Protein AF-A0A1J5X6U8-F1 (afdb_monomer)

Secondary structure (DSSP, 8-state):
-HHHHTTB-SS-TT---SEEE-TT-EEE--TT-EE-TTEEEETTEEEESSSEEEEEETTEEEEEESS--B---TT-EEEEEEEEEETTEEEEE-SBSS-EEEEEEEEPPSS-S-PPPPHHHHHHHHHHS-TT-EEEEEEEEE-TTS-EEEEE-STT-EEE-SEEEEE--GGGBPP-S--EEEEETTEEEEE-TTSEEEEE--SS--HHHHHHHHHHHHHHHHHH-

Sequence (225 aa):
MDVLVKYFVRHKQGLAGTYSALPGDFLSDNPQTIQGHGTYRKNGAVYASLAGKVLQTNMVLQVVPYSQRYIPQIGDVVVGRVFEIQKKRWKIDLNSLHEAVLKLAAVDLPGSIQRKKLEADEIEMRRLISAGDVVIGEVQEKHGDGTCAIHTRNARYGRRGHGVLLKTSPDHIQIRSTHFIQIEPALEAVVGINGYIWVETGTDPTEEQFRVIAQIRRYIKELDA

Radius of gyration: 20.38 Å; Cα contacts (8 Å, |Δi|>4): 462; chains: 1; bounding box: 43×44×56 Å

Nearest PDB structures (foldseek):
  4ifd-assembly1_H  TM=8.772E-01  e=9.087E-23  Saccharomyces cerevisiae S288C
  5jea-assembly1_H  TM=8.579E-01  e=6.854E-23  Saccharomyces cerevisiae S288C
  5c0w-assembly1_H  TM=8.120E-01  e=2.118E-22  Saccharomyces cerevisiae S288C
  5k36-assembly1_H  TM=8.283E-01  e=8.767E-21  Saccharomyces cerevisiae S288C
  7ajt-assembly1_EI  TM=8.455E-01  e=4.254E-20  Saccharomyces cerevisiae S288C

Mean predicted aligned error: 7.87 Å

Structure (mmCIF, N/CA/C/O backbone):
data_AF-A0A1J5X6U8-F1
#
_entry.id   AF-A0A1J5X6U8-F1
#
loop_
_atom_site.group_PDB
_atom_site.id
_atom_site.type_symbol
_atom_site.label_atom_id
_atom_site.label_alt_id
_atom_site.label_comp_id
_atom_site.label_asym_id
_atom_site.label_entity_id
_atom_site.label_seq_id
_atom_site.pdbx_PDB_ins_code
_atom_site.Cartn_x
_atom_site.Cartn_y
_atom_site.Cartn_z
_atom_site.occupancy
_atom_site.B_iso_or_equiv
_atom_site.auth_seq_id
_atom_site.auth_comp_id
_atom_site.auth_asym_id
_atom_site.auth_atom_id
_atom_site.pdbx_PDB_model_num
ATOM 1 N N . MET A 1 1 ? -0.295 21.407 4.639 1.00 65.56 1 MET A N 1
ATOM 2 C CA . MET A 1 1 ? -0.175 20.928 3.234 1.00 65.56 1 MET A CA 1
ATOM 3 C C . MET A 1 1 ? 1.269 20.672 2.797 1.00 65.56 1 MET A C 1
ATOM 5 O O . MET A 1 1 ? 1.538 19.598 2.272 1.00 65.56 1 MET A O 1
ATOM 9 N N . ASP A 1 2 ? 2.210 21.586 3.046 1.00 70.62 2 ASP A N 1
ATOM 10 C CA . ASP A 1 2 ? 3.594 21.500 2.531 1.00 70.62 2 ASP A CA 1
ATOM 11 C C . ASP A 1 2 ? 4.364 20.232 2.920 1.00 70.62 2 ASP A C 1
ATOM 13 O O . ASP A 1 2 ? 5.197 19.746 2.158 1.00 70.62 2 ASP A O 1
ATOM 17 N N . VAL A 1 3 ? 4.085 19.667 4.098 1.00 76.38 3 VAL A N 1
ATOM 18 C CA . VAL A 1 3 ? 4.715 18.416 4.549 1.00 76.38 3 VAL A CA 1
ATOM 19 C C . VAL A 1 3 ? 4.251 17.229 3.707 1.00 76.38 3 VAL A C 1
ATOM 21 O O . VAL A 1 3 ? 5.078 16.417 3.308 1.00 76.38 3 VAL A O 1
ATOM 24 N N . LEU A 1 4 ? 2.956 17.156 3.392 1.00 77.44 4 LEU A N 1
ATOM 25 C CA . LEU A 1 4 ? 2.367 16.079 2.596 1.00 77.44 4 LEU A CA 1
ATOM 26 C C . LEU A 1 4 ? 2.854 16.139 1.140 1.00 77.44 4 LEU A C 1
ATOM 28 O O . LEU A 1 4 ? 3.199 15.113 0.565 1.00 77.44 4 LEU A O 1
ATOM 32 N N . VAL A 1 5 ? 2.953 17.339 0.559 1.00 79.31 5 VAL A N 1
ATOM 33 C CA . VAL A 1 5 ? 3.422 17.536 -0.826 1.00 79.31 5 VAL A CA 1
ATOM 34 C C . VAL A 1 5 ? 4.820 16.946 -1.049 1.00 79.31 5 VAL A C 1
ATOM 36 O O . VAL A 1 5 ? 5.101 16.429 -2.124 1.00 79.31 5 VAL A O 1
ATOM 39 N N . LYS A 1 6 ? 5.680 16.930 -0.023 1.00 81.00 6 LYS A N 1
ATOM 40 C CA . LYS A 1 6 ? 7.025 16.328 -0.089 1.00 81.00 6 LYS A CA 1
ATOM 41 C C . LYS A 1 6 ? 7.025 14.806 -0.274 1.00 81.00 6 LYS A C 1
ATOM 43 O O . LYS A 1 6 ? 8.076 14.254 -0.591 1.00 81.00 6 LYS A O 1
ATOM 48 N N . TYR A 1 7 ? 5.898 14.138 -0.034 1.00 77.81 7 TYR A N 1
ATOM 49 C CA . TYR A 1 7 ? 5.726 12.704 -0.279 1.00 77.81 7 TYR A CA 1
ATOM 50 C C . TYR A 1 7 ? 5.229 12.416 -1.690 1.00 77.81 7 TYR A C 1
ATOM 52 O O . TYR A 1 7 ? 5.222 11.255 -2.083 1.00 77.81 7 TYR A O 1
ATOM 60 N N . PHE A 1 8 ? 4.838 13.440 -2.449 1.00 78.81 8 PHE A N 1
ATOM 61 C CA . PHE A 1 8 ? 4.360 13.275 -3.809 1.00 78.81 8 PHE A CA 1
ATOM 62 C C . PHE A 1 8 ? 5.432 13.633 -4.835 1.00 78.81 8 PHE A C 1
ATOM 64 O O . PHE A 1 8 ? 6.085 14.675 -4.773 1.00 78.81 8 PHE A O 1
ATOM 71 N N . VAL A 1 9 ? 5.585 12.763 -5.823 1.00 74.38 9 VAL A N 1
ATOM 72 C CA . VAL A 1 9 ? 6.489 12.921 -6.952 1.00 74.38 9 VAL A CA 1
ATOM 73 C C . VAL A 1 9 ? 5.662 13.375 -8.155 1.00 74.38 9 VAL A C 1
ATOM 75 O O . VAL A 1 9 ? 4.964 12.573 -8.760 1.00 74.38 9 VAL A O 1
ATOM 78 N N . ARG A 1 10 ? 5.748 14.662 -8.525 1.00 56.59 10 ARG A N 1
ATOM 79 C CA . ARG A 1 10 ? 5.050 15.211 -9.714 1.00 56.59 10 ARG A CA 1
ATOM 80 C C . ARG A 1 10 ? 5.551 14.627 -11.036 1.00 56.59 10 ARG A C 1
ATOM 82 O O . ARG A 1 10 ? 4.805 14.494 -11.990 1.00 56.59 10 ARG A O 1
ATOM 89 N N . HIS A 1 11 ? 6.829 14.283 -11.082 1.00 52.41 11 HIS A N 1
ATOM 90 C CA . HIS A 1 11 ? 7.467 13.528 -12.150 1.00 52.41 11 HIS A CA 1
ATOM 91 C C . HIS A 1 11 ? 8.584 12.738 -11.489 1.00 52.41 11 HIS A C 1
ATOM 93 O O . HIS A 1 11 ? 9.327 13.327 -10.702 1.00 52.41 11 HIS A O 1
ATOM 99 N N . LYS A 1 12 ? 8.736 11.436 -11.781 1.00 48.25 12 LYS A N 1
ATOM 100 C CA . LYS A 1 12 ? 9.929 10.667 -11.378 1.00 48.25 12 LYS A CA 1
ATOM 101 C C . LYS A 1 12 ? 11.166 11.296 -12.043 1.00 48.25 12 LYS A C 1
ATOM 103 O O . LYS A 1 12 ? 11.639 10.815 -13.067 1.00 48.25 12 LYS A O 1
ATOM 108 N N . GLN A 1 13 ? 11.670 12.391 -11.473 1.00 39.47 13 GLN A N 1
ATOM 109 C CA . GLN A 1 13 ? 12.877 13.111 -11.885 1.00 39.47 13 GLN A CA 1
ATOM 110 C C . GLN A 1 13 ? 14.157 12.416 -11.388 1.00 39.47 13 GLN A C 1
ATOM 112 O O . GLN A 1 13 ? 15.249 12.895 -11.653 1.00 39.47 13 GLN A O 1
ATOM 117 N N . GLY A 1 14 ? 14.046 11.276 -10.698 1.00 41.91 14 GLY A N 1
ATOM 118 C CA . GLY A 1 14 ? 15.198 10.555 -10.142 1.00 41.91 14 GLY A CA 1
ATOM 119 C C . GLY A 1 14 ? 15.625 9.295 -10.895 1.00 41.91 14 GLY A C 1
ATOM 120 O O . GLY A 1 14 ? 16.681 8.748 -10.605 1.00 41.91 14 GLY A O 1
ATOM 121 N N . LEU A 1 15 ? 14.831 8.811 -11.852 1.00 47.34 15 LEU A N 1
ATOM 122 C CA . LEU A 1 15 ? 15.187 7.645 -12.659 1.00 47.34 15 LEU A CA 1
ATOM 123 C C . LEU A 1 15 ? 15.447 8.151 -14.071 1.00 47.34 15 LEU A C 1
ATOM 125 O O . LEU A 1 15 ? 14.541 8.198 -14.908 1.00 47.34 15 LEU A O 1
ATOM 129 N N . ALA A 1 16 ? 16.682 8.604 -14.295 1.00 49.22 16 ALA A N 1
ATOM 130 C CA . ALA A 1 16 ? 17.221 8.893 -15.617 1.00 49.22 16 ALA A CA 1
ATOM 131 C C . ALA A 1 16 ? 17.291 7.578 -16.404 1.00 49.22 16 ALA A C 1
ATOM 133 O O . ALA A 1 16 ? 18.344 6.965 -16.550 1.00 49.22 16 ALA A O 1
ATOM 134 N N . GLY A 1 17 ? 16.128 7.098 -16.841 1.00 55.22 17 GLY A N 1
ATOM 135 C CA . GLY A 1 17 ? 16.064 6.041 -17.825 1.00 55.22 17 GLY A CA 1
ATOM 136 C C . GLY A 1 17 ? 16.715 6.550 -19.090 1.00 55.22 17 GLY A C 1
ATOM 137 O O . GLY A 1 17 ? 16.383 7.641 -19.554 1.00 55.22 17 GLY A O 1
ATOM 138 N N . THR A 1 18 ? 17.675 5.788 -19.599 1.00 69.44 18 THR A N 1
ATOM 139 C CA . THR A 1 18 ? 18.502 6.192 -20.737 1.00 69.44 18 THR A CA 1
ATOM 140 C C . THR A 1 18 ? 17.629 6.452 -21.966 1.00 69.44 18 THR A C 1
ATOM 142 O O . THR A 1 18 ? 17.904 7.364 -22.738 1.00 69.44 18 THR A O 1
ATOM 145 N N . TYR A 1 19 ? 16.546 5.683 -22.114 1.00 84.62 19 TYR A N 1
ATOM 146 C CA . TYR A 1 19 ? 15.529 5.821 -23.153 1.00 84.62 19 TYR A CA 1
ATOM 147 C C . TYR A 1 19 ? 14.249 5.062 -22.751 1.00 84.62 19 TYR A C 1
ATOM 149 O O . TYR A 1 19 ? 14.203 4.380 -21.721 1.00 84.62 19 TYR A O 1
ATOM 157 N N . SER A 1 20 ? 13.184 5.218 -23.541 1.00 91.06 20 SER A N 1
ATOM 158 C CA . SER A 1 20 ? 11.934 4.463 -23.374 1.00 91.06 20 SER A CA 1
ATOM 159 C C . SER A 1 20 ? 11.924 3.248 -24.300 1.00 91.06 20 SER A C 1
ATOM 161 O O . SER A 1 20 ? 12.442 3.338 -25.408 1.00 91.06 20 SER A O 1
ATOM 163 N N . ALA A 1 21 ? 11.333 2.144 -23.850 1.00 92.69 21 ALA A N 1
ATOM 164 C CA . ALA A 1 21 ? 11.204 0.904 -24.607 1.00 92.69 21 ALA A CA 1
ATOM 165 C C . ALA A 1 21 ? 9.751 0.424 -24.619 1.00 92.69 21 ALA A C 1
ATOM 167 O O . ALA A 1 21 ? 8.991 0.664 -23.674 1.00 92.69 21 ALA A O 1
ATOM 168 N N . LEU A 1 22 ? 9.387 -0.268 -25.691 1.00 94.94 22 LEU A N 1
ATOM 169 C CA . LEU A 1 22 ? 8.143 -0.994 -25.876 1.00 94.94 22 LEU A CA 1
ATOM 170 C C . LEU A 1 22 ? 8.378 -2.506 -25.722 1.00 94.94 22 LEU A C 1
ATOM 172 O O . LEU A 1 22 ? 9.501 -2.989 -25.883 1.00 94.94 22 LEU A O 1
ATOM 176 N N . PRO A 1 23 ? 7.327 -3.289 -25.421 1.00 94.94 23 PRO A N 1
ATOM 177 C CA . PRO A 1 23 ? 7.436 -4.740 -25.376 1.00 94.94 23 PRO A CA 1
ATOM 178 C C . PRO A 1 23 ? 7.955 -5.302 -26.705 1.00 94.94 23 PRO A C 1
ATOM 180 O O . PRO A 1 23 ? 7.364 -5.075 -27.756 1.00 94.94 23 PRO A O 1
ATOM 183 N N . GLY A 1 24 ? 9.037 -6.075 -26.644 1.00 93.69 24 GLY A N 1
ATOM 184 C CA . GLY A 1 24 ? 9.716 -6.641 -27.809 1.00 93.69 24 GLY A CA 1
ATOM 185 C C . GLY A 1 24 ? 10.975 -5.888 -28.235 1.00 93.69 24 GLY A C 1
ATOM 186 O O . GLY A 1 24 ? 11.759 -6.451 -28.999 1.00 93.69 24 GLY A O 1
ATOM 187 N N . ASP A 1 25 ? 11.217 -4.686 -27.709 1.00 94.94 25 ASP A N 1
ATOM 188 C CA . ASP A 1 25 ? 12.408 -3.912 -28.050 1.00 94.94 25 ASP A CA 1
ATOM 189 C C . ASP A 1 25 ? 13.680 -4.585 -27.528 1.00 94.94 25 ASP A C 1
ATOM 191 O O . ASP A 1 25 ? 13.723 -5.126 -26.419 1.00 94.94 25 ASP A O 1
ATOM 195 N N . PHE A 1 26 ? 14.732 -4.546 -28.343 1.00 93.44 26 PHE A N 1
ATOM 196 C CA . PHE A 1 26 ? 16.060 -5.015 -27.968 1.00 93.44 26 PHE A CA 1
ATOM 197 C C . PHE A 1 26 ? 16.707 -4.043 -26.977 1.00 93.44 26 PHE A C 1
ATOM 199 O O . PHE A 1 26 ? 16.720 -2.836 -27.211 1.00 93.44 26 PHE A O 1
ATOM 206 N N . LEU A 1 27 ? 17.269 -4.575 -25.889 1.00 91.06 27 LEU A N 1
ATOM 207 C CA . LEU A 1 27 ? 17.920 -3.776 -24.848 1.00 91.06 27 LEU A CA 1
ATOM 208 C C . LEU A 1 27 ? 19.436 -3.976 -24.813 1.00 91.06 27 LEU A C 1
ATOM 210 O O . LEU A 1 27 ? 20.181 -3.007 -24.690 1.00 91.06 27 LEU A O 1
ATOM 214 N N . SER A 1 28 ? 19.902 -5.227 -24.863 1.00 90.38 28 SER A N 1
ATOM 215 C CA . SER A 1 28 ? 21.331 -5.552 -24.785 1.00 90.38 28 SER A CA 1
ATOM 216 C C . SER A 1 28 ? 21.608 -6.988 -25.226 1.00 90.38 28 SER A C 1
ATOM 218 O O . SER A 1 28 ? 20.806 -7.884 -24.982 1.00 90.38 28 SER A O 1
ATOM 220 N N . ASP A 1 29 ? 22.770 -7.227 -25.821 1.00 90.75 29 ASP A N 1
ATOM 221 C CA . ASP A 1 29 ? 23.319 -8.536 -26.197 1.00 90.75 29 ASP A CA 1
ATOM 222 C C . ASP A 1 29 ? 24.453 -9.001 -25.267 1.00 90.75 29 ASP A C 1
ATOM 224 O O . ASP A 1 29 ? 24.954 -10.118 -25.405 1.00 90.75 29 ASP A O 1
ATOM 228 N N . ASN A 1 30 ? 24.849 -8.178 -24.291 1.00 89.00 30 ASN A N 1
ATOM 229 C CA . ASN A 1 30 ? 25.966 -8.496 -23.415 1.00 89.00 30 ASN A CA 1
ATOM 230 C C . ASN A 1 30 ? 25.613 -9.696 -22.503 1.00 89.00 30 ASN A C 1
ATOM 232 O O . ASN A 1 30 ? 24.648 -9.632 -21.729 1.00 89.00 30 ASN A O 1
ATOM 236 N N . PRO A 1 31 ? 26.396 -10.793 -22.528 1.00 85.12 31 PRO A N 1
ATOM 237 C CA . PRO A 1 31 ? 26.148 -11.957 -21.682 1.00 85.12 31 PRO A CA 1
ATOM 238 C C . PRO A 1 31 ? 26.257 -11.648 -20.183 1.00 85.12 31 PRO A C 1
ATOM 240 O O . PRO A 1 31 ? 25.570 -12.293 -19.395 1.00 85.12 31 PRO A O 1
ATOM 243 N N . GLN A 1 32 ? 27.049 -10.646 -19.787 1.00 87.31 32 GLN A N 1
ATOM 244 C CA . GLN A 1 32 ? 27.207 -10.230 -18.387 1.00 87.31 32 GLN A CA 1
ATOM 245 C C . GLN A 1 32 ? 26.009 -9.438 -17.845 1.00 87.31 32 GLN A C 1
ATOM 247 O O . GLN A 1 32 ? 25.903 -9.236 -16.636 1.00 87.31 32 GLN A O 1
ATOM 252 N N . THR A 1 33 ? 25.091 -9.003 -18.713 1.00 88.50 33 THR A N 1
ATOM 253 C CA . THR A 1 33 ? 23.893 -8.276 -18.295 1.00 88.50 33 THR A CA 1
ATOM 254 C C . THR A 1 33 ? 22.967 -9.175 -17.480 1.00 88.50 33 THR A C 1
ATOM 256 O O . THR A 1 33 ? 22.493 -10.219 -17.934 1.00 88.50 33 THR A O 1
ATOM 259 N N . ILE A 1 34 ? 22.648 -8.731 -16.274 1.00 90.25 34 ILE A N 1
ATOM 260 C CA . ILE A 1 34 ? 21.693 -9.374 -15.384 1.00 90.25 34 ILE A CA 1
ATOM 261 C C . ILE A 1 34 ? 20.285 -8.894 -15.752 1.00 90.25 34 ILE A C 1
ATOM 263 O O . ILE A 1 34 ? 20.024 -7.697 -15.883 1.00 90.25 34 ILE A O 1
ATOM 267 N N . GLN A 1 35 ? 19.370 -9.848 -15.908 1.00 90.88 35 GLN A N 1
ATOM 268 C CA . GLN A 1 35 ? 17.965 -9.587 -16.203 1.00 90.88 35 GLN A CA 1
ATOM 269 C C . GLN A 1 35 ? 17.256 -9.051 -14.951 1.00 90.88 35 GLN A C 1
ATOM 271 O O . GLN A 1 35 ? 17.133 -9.754 -13.949 1.00 90.88 35 GLN A O 1
ATOM 276 N N . GLY A 1 36 ? 16.789 -7.808 -15.011 1.00 91.19 36 GLY A N 1
ATOM 277 C CA . GLY A 1 36 ? 15.924 -7.200 -14.006 1.00 91.19 36 GLY A CA 1
ATOM 278 C C . GLY A 1 36 ? 14.440 -7.293 -14.374 1.00 91.19 36 GLY A C 1
ATOM 279 O O . GLY A 1 36 ? 14.043 -7.938 -15.349 1.00 91.19 36 GLY A O 1
ATOM 280 N N . HIS A 1 37 ? 13.589 -6.625 -13.594 1.00 90.19 37 HIS A N 1
ATOM 281 C CA . HIS A 1 37 ? 12.145 -6.596 -13.839 1.00 90.19 37 HIS A CA 1
ATOM 282 C C . HIS A 1 37 ? 11.797 -5.958 -15.193 1.00 90.19 37 HIS A C 1
ATOM 284 O O . HIS A 1 37 ? 12.492 -5.065 -15.669 1.00 90.19 37 HIS A O 1
ATOM 290 N N . GLY A 1 38 ? 10.720 -6.421 -15.833 1.00 90.69 38 GLY A N 1
ATOM 291 C CA . GLY A 1 38 ? 10.277 -5.872 -17.120 1.00 90.69 38 GLY A CA 1
ATOM 292 C C . GLY A 1 38 ? 11.164 -6.232 -18.319 1.00 90.69 38 GLY A C 1
ATOM 293 O O . GLY A 1 38 ? 11.042 -5.616 -19.377 1.00 90.69 38 GLY A O 1
ATOM 294 N N . THR A 1 39 ? 12.049 -7.224 -18.176 1.00 94.50 39 THR A N 1
ATOM 295 C CA . THR A 1 39 ? 12.899 -7.735 -19.261 1.00 94.50 39 THR A CA 1
ATOM 296 C C . THR A 1 39 ? 12.791 -9.252 -19.382 1.00 94.50 39 THR A C 1
ATOM 298 O O . THR A 1 39 ? 12.392 -9.927 -18.430 1.00 94.50 39 THR A O 1
ATOM 301 N N . TYR A 1 40 ? 13.134 -9.799 -20.548 1.00 94.25 40 TYR A N 1
ATOM 302 C CA . TYR A 1 40 ? 13.252 -11.237 -20.793 1.00 94.25 40 TYR A CA 1
ATOM 303 C C . TYR A 1 40 ? 14.434 -11.542 -21.713 1.00 94.25 40 TYR A C 1
ATOM 305 O O . TYR A 1 40 ? 14.833 -10.704 -22.520 1.00 94.25 40 TYR A O 1
ATOM 313 N N . ARG A 1 41 ? 15.009 -12.743 -21.595 1.00 93.44 41 ARG A N 1
ATOM 314 C CA . ARG A 1 41 ? 16.133 -13.182 -22.432 1.00 93.44 41 ARG A CA 1
ATOM 315 C C . ARG A 1 41 ? 15.652 -14.130 -23.531 1.00 93.44 41 ARG A C 1
ATOM 317 O O . ARG A 1 41 ? 14.934 -15.088 -23.255 1.00 93.44 41 ARG A O 1
ATOM 324 N N . LYS A 1 42 ? 16.068 -13.881 -24.773 1.00 92.75 42 LYS A N 1
ATOM 325 C CA . LYS A 1 42 ? 15.789 -14.720 -25.947 1.00 92.75 42 LYS A CA 1
ATOM 326 C C . LYS A 1 42 ? 17.034 -14.768 -26.831 1.00 92.75 42 LYS A C 1
ATOM 328 O O . LYS A 1 42 ? 17.591 -13.730 -27.159 1.00 92.75 42 LYS A O 1
ATOM 333 N N . ASN A 1 43 ? 17.484 -15.965 -27.209 1.00 90.56 43 ASN A N 1
ATOM 334 C CA . ASN A 1 43 ? 18.663 -16.169 -28.069 1.00 90.56 43 ASN A CA 1
ATOM 335 C C . ASN A 1 43 ? 19.937 -15.444 -27.580 1.00 90.56 43 ASN A C 1
ATOM 337 O O . ASN A 1 43 ? 20.684 -14.887 -28.374 1.00 90.56 43 ASN A O 1
ATOM 341 N N . GLY A 1 44 ? 20.168 -15.403 -26.265 1.00 87.38 44 GLY A N 1
ATOM 342 C CA . GLY A 1 44 ? 21.330 -14.727 -25.674 1.00 87.38 44 GLY A CA 1
ATOM 343 C C . GLY A 1 44 ? 21.175 -13.213 -25.489 1.00 87.38 44 GLY A C 1
ATOM 344 O O . GLY A 1 44 ? 21.858 -12.665 -24.630 1.00 87.38 44 GLY A O 1
ATOM 345 N N . ALA A 1 45 ? 20.224 -12.569 -26.167 1.00 92.19 45 ALA A N 1
ATOM 346 C CA . ALA A 1 45 ? 19.920 -11.146 -26.031 1.00 92.19 45 ALA A CA 1
ATOM 347 C C . ALA A 1 45 ? 18.782 -10.872 -25.032 1.00 92.19 45 ALA A C 1
ATOM 349 O O . ALA A 1 45 ? 17.912 -11.713 -24.793 1.00 92.19 45 ALA A O 1
ATOM 350 N N . VAL A 1 46 ? 18.799 -9.681 -24.441 1.00 93.81 46 VAL A N 1
ATOM 351 C CA . VAL A 1 46 ? 17.809 -9.160 -23.496 1.00 93.81 46 VAL A CA 1
ATOM 352 C C . VAL A 1 46 ? 16.865 -8.212 -24.231 1.00 93.81 46 VAL A C 1
ATOM 354 O O . VAL A 1 46 ? 17.304 -7.295 -24.925 1.00 93.81 46 VAL A O 1
ATOM 357 N N . TYR A 1 47 ? 15.567 -8.424 -24.036 1.00 94.94 47 TYR A N 1
ATOM 358 C CA . TYR A 1 47 ? 14.479 -7.655 -24.630 1.00 94.94 47 TYR A CA 1
ATOM 359 C C . TYR A 1 47 ? 13.550 -7.102 -23.544 1.00 94.94 47 TYR A C 1
ATOM 361 O O . TYR A 1 47 ? 13.452 -7.658 -22.446 1.00 94.94 47 TYR A O 1
ATOM 369 N N . ALA A 1 48 ? 12.840 -6.021 -23.851 1.00 95.56 48 ALA A N 1
ATOM 370 C CA . ALA A 1 48 ? 11.824 -5.440 -22.980 1.00 95.56 48 ALA A CA 1
ATOM 371 C C . ALA A 1 48 ? 10.532 -6.270 -23.009 1.00 95.56 48 ALA A C 1
ATOM 373 O O . ALA A 1 48 ? 10.032 -6.600 -24.081 1.00 95.56 48 ALA A O 1
ATOM 374 N N . SER A 1 49 ? 9.950 -6.587 -21.848 1.00 94.00 49 SER A N 1
ATOM 375 C CA . SER A 1 49 ? 8.604 -7.184 -21.755 1.00 94.00 49 SER A CA 1
ATOM 376 C C . SER A 1 49 ? 7.504 -6.159 -21.474 1.00 94.00 49 SER A C 1
ATOM 378 O O . SER A 1 49 ? 6.331 -6.462 -21.678 1.00 94.00 49 SER A O 1
ATOM 380 N N . LEU A 1 50 ? 7.866 -4.962 -21.007 1.00 92.81 50 LEU A N 1
ATOM 381 C CA . LEU A 1 50 ? 6.938 -3.901 -20.615 1.00 92.81 50 LEU A CA 1
ATOM 382 C C . LEU A 1 50 ? 7.202 -2.619 -21.409 1.00 92.81 50 LEU A C 1
ATOM 384 O O . LEU A 1 50 ? 8.317 -2.386 -21.867 1.00 92.81 50 LEU A O 1
ATOM 388 N N . ALA A 1 51 ? 6.174 -1.778 -21.530 1.00 92.56 51 ALA A N 1
ATOM 389 C CA . ALA A 1 51 ? 6.320 -0.414 -22.027 1.00 92.56 51 ALA A CA 1
ATOM 390 C C . ALA A 1 51 ? 6.747 0.504 -20.875 1.00 92.56 51 ALA A C 1
ATOM 392 O O . ALA A 1 51 ? 6.022 0.620 -19.882 1.00 92.56 51 ALA A O 1
ATOM 393 N N . GLY A 1 52 ? 7.902 1.156 -20.986 1.00 91.69 52 GLY A N 1
ATOM 394 C CA . GLY A 1 52 ? 8.408 1.980 -19.895 1.00 91.69 52 GLY A CA 1
ATOM 395 C C . GLY A 1 52 ? 9.801 2.550 -20.112 1.00 91.69 52 GLY A C 1
ATOM 396 O O . GLY A 1 52 ? 10.354 2.513 -21.208 1.00 91.69 52 GLY A O 1
ATOM 397 N N . LYS A 1 53 ? 10.380 3.090 -19.041 1.00 90.69 53 LYS A N 1
ATOM 398 C CA . LYS A 1 53 ? 11.747 3.618 -19.044 1.00 90.69 53 LYS A CA 1
ATOM 399 C C . LYS A 1 53 ? 12.741 2.503 -18.752 1.00 90.69 53 LYS A C 1
ATOM 401 O O . LYS A 1 53 ? 12.603 1.797 -17.751 1.00 90.69 53 LYS A O 1
ATOM 406 N N . VAL A 1 54 ? 13.764 2.385 -19.591 1.00 90.88 54 VAL A N 1
ATOM 407 C CA . VAL A 1 54 ? 14.865 1.443 -19.381 1.00 90.88 54 VAL A CA 1
ATOM 408 C C . VAL A 1 54 ? 15.814 2.022 -18.346 1.00 90.88 54 VAL A C 1
ATOM 410 O O . VAL A 1 54 ? 16.327 3.126 -18.517 1.00 90.88 54 VAL A O 1
ATOM 413 N N . LEU A 1 55 ? 16.055 1.275 -17.275 1.00 90.12 55 LEU A N 1
ATOM 414 C CA . LEU A 1 55 ? 17.023 1.606 -16.243 1.00 90.12 55 LEU A CA 1
ATOM 415 C C . LEU A 1 55 ? 18.134 0.576 -16.237 1.00 90.12 55 LEU A C 1
ATOM 417 O O . LEU A 1 55 ? 17.897 -0.617 -16.044 1.00 90.12 55 LEU A O 1
ATOM 421 N N . GLN A 1 56 ? 19.352 1.074 -16.387 1.00 87.94 56 GLN A N 1
ATOM 422 C CA . GLN A 1 56 ? 20.552 0.288 -16.210 1.00 87.94 56 GLN A CA 1
ATOM 423 C C . GLN A 1 56 ? 21.215 0.686 -14.895 1.00 87.94 56 GLN A C 1
ATOM 425 O O . GLN A 1 56 ? 21.608 1.835 -14.700 1.00 87.94 56 GLN A O 1
ATOM 430 N N . THR A 1 57 ? 21.327 -0.266 -13.976 1.00 87.88 57 THR A N 1
ATOM 431 C CA . THR A 1 57 ? 22.047 -0.091 -12.713 1.00 87.88 57 THR A CA 1
ATOM 432 C C . THR A 1 57 ? 23.180 -1.100 -12.677 1.00 87.88 57 THR A C 1
ATOM 434 O O . THR A 1 57 ? 22.966 -2.289 -12.439 1.00 87.88 57 THR A O 1
ATOM 437 N N . ASN A 1 58 ? 24.399 -0.629 -12.940 1.00 87.69 58 ASN A N 1
ATOM 438 C CA . ASN A 1 58 ? 25.566 -1.479 -13.173 1.00 87.69 58 ASN A CA 1
ATOM 439 C C . ASN A 1 58 ? 25.289 -2.486 -14.307 1.00 87.69 58 ASN A C 1
ATOM 441 O O . ASN A 1 58 ? 25.046 -2.093 -15.448 1.00 87.69 58 ASN A O 1
ATOM 445 N N . MET A 1 59 ? 25.299 -3.781 -13.987 1.00 89.12 59 MET A N 1
ATOM 446 C CA . MET A 1 59 ? 25.014 -4.861 -14.933 1.00 89.12 59 MET A CA 1
ATOM 447 C C . MET A 1 59 ? 23.529 -5.238 -14.989 1.00 89.12 59 MET A C 1
ATOM 449 O O . MET A 1 59 ? 23.161 -6.061 -15.817 1.00 89.12 59 MET A O 1
ATOM 453 N N . VAL A 1 60 ? 22.668 -4.684 -14.129 1.00 91.31 60 VAL A N 1
ATOM 454 C CA . VAL A 1 60 ? 21.237 -5.019 -14.102 1.00 91.31 60 VAL A CA 1
ATOM 455 C C . VAL A 1 60 ? 20.473 -4.105 -15.056 1.00 91.31 60 VAL A C 1
ATOM 457 O O . VAL A 1 60 ? 20.478 -2.886 -14.875 1.00 91.31 60 VAL A O 1
ATOM 460 N N . LEU A 1 61 ? 19.787 -4.694 -16.037 1.00 91.62 61 LEU A N 1
ATOM 461 C CA . LEU A 1 61 ? 18.849 -3.994 -16.919 1.00 91.62 61 LEU A CA 1
ATOM 462 C C . LEU A 1 61 ? 17.412 -4.292 -16.506 1.00 91.62 61 LEU A C 1
ATOM 464 O O . LEU A 1 61 ? 17.005 -5.450 -16.461 1.00 91.62 61 LEU A O 1
ATOM 468 N N . GLN A 1 62 ? 16.631 -3.250 -16.249 1.00 92.69 62 GLN A N 1
ATOM 469 C CA . GLN A 1 62 ? 15.207 -3.361 -15.944 1.00 92.69 62 GLN A CA 1
ATOM 470 C C . GLN A 1 62 ? 14.397 -2.330 -16.729 1.00 92.69 62 GLN A C 1
ATOM 472 O O . GLN A 1 62 ? 14.898 -1.260 -17.070 1.00 92.69 62 GLN A O 1
ATOM 477 N N . VAL A 1 63 ? 13.128 -2.630 -16.980 1.00 92.69 63 VAL A N 1
ATOM 478 C CA . VAL A 1 63 ? 12.170 -1.688 -17.564 1.00 92.69 63 VAL A CA 1
ATOM 479 C C . VAL A 1 63 ? 11.147 -1.337 -16.501 1.00 92.69 63 VAL A C 1
ATOM 481 O O . VAL A 1 63 ? 10.403 -2.200 -16.034 1.00 92.69 63 VAL A O 1
ATOM 484 N N . VAL A 1 64 ? 11.112 -0.062 -16.117 1.00 89.50 64 VAL A N 1
ATOM 485 C CA . VAL A 1 64 ? 10.112 0.458 -15.183 1.00 89.50 64 VAL A CA 1
ATOM 486 C C . VAL A 1 64 ? 8.922 0.967 -15.987 1.00 89.50 64 VAL A C 1
ATOM 488 O O . VAL A 1 64 ? 9.091 1.917 -16.759 1.00 89.50 64 VAL A O 1
ATOM 491 N N . PRO A 1 65 ? 7.734 0.362 -15.831 1.00 89.75 65 PRO A N 1
ATOM 492 C CA . PRO A 1 65 ? 6.550 0.776 -16.568 1.00 89.75 65 PRO A CA 1
ATOM 493 C C . PRO A 1 65 ? 6.110 2.189 -16.172 1.00 89.75 65 PRO A C 1
ATOM 495 O O . PRO A 1 65 ? 6.413 2.669 -15.078 1.00 89.75 65 PRO A O 1
ATOM 498 N N . TYR A 1 66 ? 5.371 2.858 -17.060 1.00 84.19 66 TYR A N 1
ATOM 499 C CA . TYR A 1 66 ? 4.814 4.187 -16.768 1.00 84.19 66 TYR A CA 1
ATOM 500 C C . TYR A 1 66 ? 3.737 4.167 -15.682 1.00 84.19 66 TYR A C 1
ATOM 502 O O . TYR A 1 66 ? 3.557 5.160 -14.986 1.00 84.19 66 TYR A O 1
ATOM 510 N N . SER A 1 67 ? 3.038 3.042 -15.551 1.00 83.38 67 SER A N 1
ATOM 511 C CA . SER A 1 67 ? 2.049 2.809 -14.510 1.00 83.38 67 SER A CA 1
ATOM 512 C C . SER A 1 67 ? 2.156 1.369 -14.037 1.00 83.38 67 SER A C 1
ATOM 514 O O . SER A 1 67 ? 2.202 0.440 -14.849 1.00 83.38 67 SER A O 1
ATOM 516 N N . GLN A 1 68 ? 2.199 1.180 -12.724 1.00 85.75 68 GLN A N 1
ATOM 517 C CA . GLN A 1 68 ? 2.161 -0.139 -12.103 1.00 85.75 68 GLN A CA 1
ATOM 518 C C . GLN A 1 68 ? 1.355 -0.125 -10.810 1.00 85.75 68 GLN A C 1
ATOM 520 O O . GLN A 1 68 ? 1.243 0.881 -10.112 1.00 85.75 68 GLN A O 1
ATOM 525 N N . ARG A 1 69 ? 0.814 -1.295 -10.467 1.00 90.19 69 ARG A N 1
ATOM 526 C CA . ARG A 1 69 ? 0.291 -1.538 -9.121 1.00 90.19 69 ARG A CA 1
ATOM 527 C C . ARG A 1 69 ? 1.434 -1.614 -8.121 1.00 90.19 69 ARG A C 1
ATOM 529 O O . ARG A 1 69 ? 2.582 -1.861 -8.486 1.00 90.19 69 ARG A O 1
ATOM 536 N N . TYR A 1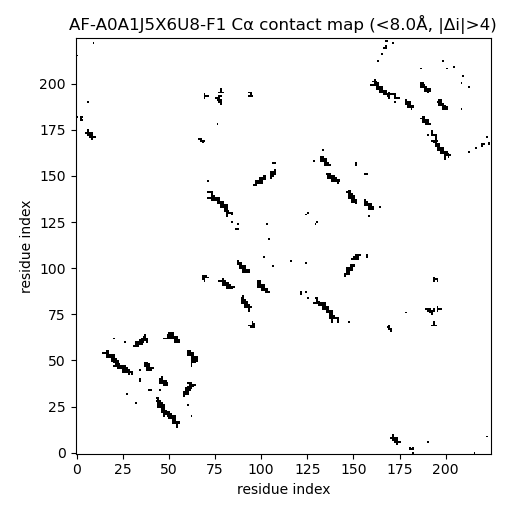 70 ? 1.095 -1.449 -6.849 1.00 92.25 70 TYR A N 1
ATOM 537 C CA . TYR A 1 70 ? 2.072 -1.550 -5.781 1.00 92.25 70 TYR A CA 1
ATOM 538 C C . TYR A 1 70 ? 2.683 -2.960 -5.745 1.00 92.25 70 TYR A C 1
ATOM 540 O O . TYR A 1 70 ? 1.967 -3.965 -5.698 1.00 92.25 70 TYR A O 1
ATOM 548 N N . ILE A 1 71 ? 4.015 -3.022 -5.784 1.00 90.88 71 ILE A N 1
ATOM 549 C CA . ILE A 1 71 ? 4.780 -4.261 -5.643 1.00 90.88 71 ILE A CA 1
ATOM 550 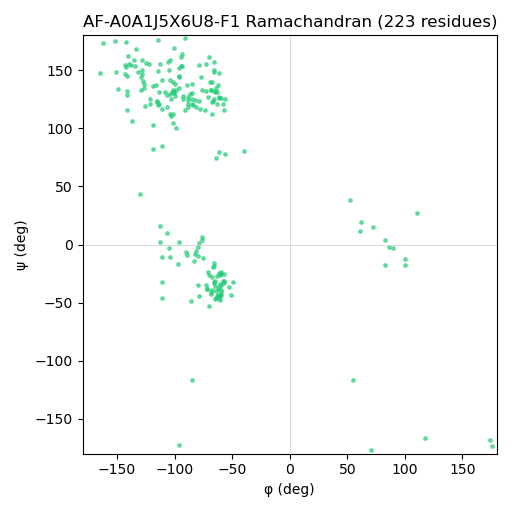C C . ILE A 1 71 ? 5.347 -4.275 -4.223 1.00 90.88 71 ILE A C 1
ATOM 552 O O . ILE A 1 71 ? 6.253 -3.488 -3.949 1.00 90.88 71 ILE A O 1
ATOM 556 N N . PRO A 1 72 ? 4.867 -5.164 -3.339 1.00 92.19 72 PRO A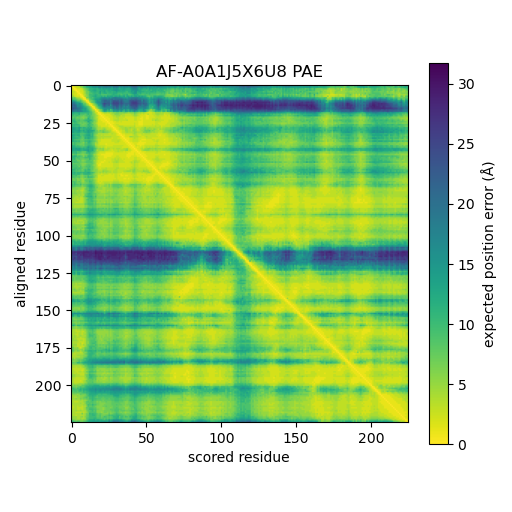 N 1
ATOM 557 C CA . PRO A 1 72 ? 5.284 -5.160 -1.948 1.00 92.19 72 PRO A CA 1
ATOM 558 C C . PRO A 1 72 ? 6.769 -5.488 -1.801 1.00 92.19 72 PRO A C 1
ATOM 560 O O . PRO A 1 72 ? 7.250 -6.481 -2.366 1.00 92.19 72 PRO A O 1
ATOM 563 N N . GLN A 1 73 ? 7.473 -4.669 -1.020 1.00 91.62 73 GLN A N 1
ATOM 564 C CA . GLN A 1 73 ? 8.835 -4.915 -0.554 1.00 91.62 73 GLN A CA 1
ATOM 565 C C . GLN A 1 73 ? 8.848 -5.083 0.962 1.00 91.62 73 GLN A C 1
ATOM 567 O O . GLN A 1 73 ? 8.018 -4.527 1.674 1.00 91.62 73 GLN A O 1
ATOM 572 N N . ILE A 1 74 ? 9.784 -5.888 1.459 1.00 92.81 74 ILE A N 1
ATOM 573 C CA . ILE A 1 74 ? 9.935 -6.131 2.897 1.00 92.81 74 ILE A CA 1
ATOM 574 C C . ILE A 1 74 ? 10.349 -4.822 3.580 1.00 92.81 74 ILE A C 1
ATOM 576 O O . ILE A 1 74 ? 11.277 -4.160 3.123 1.00 92.81 74 ILE A O 1
ATOM 580 N N . GLY A 1 75 ? 9.673 -4.474 4.676 1.00 90.50 75 GLY A N 1
ATOM 581 C CA . GLY A 1 75 ? 9.891 -3.229 5.419 1.00 90.50 75 GLY A CA 1
ATOM 582 C C . GLY A 1 75 ? 9.046 -2.044 4.943 1.00 90.50 75 GLY A C 1
ATOM 583 O O . GLY A 1 75 ? 9.093 -0.976 5.553 1.00 90.50 75 GLY A O 1
ATOM 584 N N . ASP A 1 76 ? 8.248 -2.209 3.885 1.00 92.06 76 ASP A N 1
ATOM 585 C CA . ASP A 1 76 ? 7.356 -1.149 3.428 1.00 92.06 76 ASP A CA 1
ATOM 586 C C . ASP A 1 76 ? 6.232 -0.895 4.437 1.00 92.06 76 ASP A C 1
ATOM 588 O O . ASP A 1 76 ? 5.538 -1.821 4.873 1.00 92.06 76 ASP A O 1
ATOM 592 N N . VAL A 1 77 ? 6.002 0.384 4.746 1.00 92.62 77 VAL A N 1
ATOM 593 C CA . VAL A 1 77 ? 4.844 0.830 5.526 1.00 92.62 77 VAL A CA 1
ATOM 594 C C . VAL A 1 77 ? 3.659 1.007 4.587 1.00 92.62 77 VAL A C 1
ATOM 596 O O . VAL A 1 77 ? 3.696 1.804 3.644 1.00 92.62 77 VAL A O 1
ATOM 599 N N . VAL A 1 78 ? 2.589 0.269 4.863 1.00 94.75 78 VAL A N 1
ATOM 600 C CA . VAL A 1 78 ? 1.409 0.189 4.002 1.00 94.75 78 VAL A CA 1
ATOM 601 C C . VAL A 1 78 ? 0.132 0.452 4.785 1.00 94.75 78 VAL A C 1
ATOM 603 O O . VAL A 1 78 ? -0.005 0.100 5.960 1.00 94.75 78 VAL A O 1
ATOM 606 N N . VAL A 1 79 ? -0.828 1.067 4.102 1.00 95.88 79 VAL A N 1
ATOM 607 C CA . VAL A 1 79 ? -2.190 1.277 4.599 1.00 95.88 79 VAL A CA 1
ATOM 608 C C . VAL A 1 79 ? -3.100 0.349 3.810 1.00 95.88 79 VAL A C 1
ATOM 610 O O . VAL A 1 79 ? -3.026 0.314 2.586 1.00 95.88 79 VAL A O 1
ATOM 613 N N . GLY A 1 80 ? -3.966 -0.399 4.482 1.00 95.56 80 GLY A N 1
ATOM 614 C CA . GLY A 1 80 ? -4.823 -1.384 3.836 1.00 95.56 80 GLY A CA 1
ATOM 615 C C . GLY A 1 80 ? -6.233 -1.405 4.385 1.00 95.56 80 GLY A C 1
ATOM 616 O O . GLY A 1 80 ? -6.460 -1.046 5.538 1.00 95.56 80 GLY A O 1
ATOM 617 N N . ARG A 1 81 ? -7.184 -1.864 3.569 1.00 95.06 81 ARG A N 1
ATOM 618 C CA . ARG A 1 81 ? -8.563 -2.102 4.011 1.00 95.06 81 ARG A CA 1
ATOM 619 C C . ARG A 1 81 ? -8.827 -3.594 4.120 1.00 95.06 81 ARG A C 1
ATOM 621 O O . ARG A 1 81 ? -8.588 -4.341 3.175 1.00 95.06 81 ARG A O 1
ATOM 628 N N . VAL A 1 82 ? -9.337 -4.029 5.262 1.00 94.75 82 VAL A N 1
ATOM 629 C CA . VAL A 1 82 ? -9.710 -5.426 5.494 1.00 94.75 82 VAL A CA 1
ATOM 630 C C . VAL A 1 82 ? -10.958 -5.723 4.677 1.00 94.75 82 VAL A C 1
ATOM 632 O O . VAL A 1 82 ? -11.951 -5.008 4.795 1.00 94.75 82 VAL A O 1
ATOM 635 N N . PHE A 1 83 ? -10.926 -6.768 3.856 1.00 92.50 83 PHE A N 1
ATOM 636 C CA . PHE A 1 83 ? -12.090 -7.150 3.050 1.00 92.50 83 PHE A CA 1
ATOM 637 C C . PHE A 1 83 ? -12.718 -8.465 3.512 1.00 92.50 83 PHE A C 1
ATOM 639 O O . PHE A 1 83 ? -13.934 -8.611 3.447 1.00 92.50 83 PHE A O 1
ATOM 646 N N . GLU A 1 84 ? -11.918 -9.404 4.024 1.00 91.69 84 GLU A N 1
ATOM 647 C CA . GLU A 1 84 ? -12.398 -10.715 4.463 1.00 91.69 84 GLU A CA 1
ATOM 648 C C . GLU A 1 84 ? -11.645 -11.176 5.715 1.00 91.69 84 GLU A C 1
ATOM 650 O O . GLU A 1 84 ? -10.452 -10.913 5.892 1.00 91.69 84 GLU A O 1
ATOM 655 N N . ILE A 1 85 ? -12.349 -11.899 6.583 1.00 90.69 85 ILE A N 1
ATOM 656 C CA . ILE A 1 85 ? -11.791 -12.530 7.779 1.00 90.69 85 ILE A CA 1
ATOM 657 C C . ILE A 1 85 ? -11.883 -14.039 7.593 1.00 90.69 85 ILE A C 1
ATOM 659 O O . ILE A 1 85 ? -12.974 -14.583 7.430 1.00 90.69 85 ILE A O 1
ATOM 663 N N . GLN A 1 86 ? -10.739 -14.712 7.644 1.00 89.81 86 GLN A N 1
ATOM 664 C CA . GLN A 1 86 ? -10.632 -16.164 7.564 1.00 89.81 86 GLN A CA 1
ATOM 665 C C . GLN A 1 86 ? -10.110 -16.744 8.880 1.00 89.81 86 GLN A C 1
ATOM 667 O O . GLN A 1 86 ? -9.737 -16.026 9.810 1.00 89.81 86 GLN A O 1
ATOM 672 N N . LYS A 1 87 ? -10.042 -18.077 8.960 1.00 85.62 87 LYS A N 1
ATOM 673 C CA . LYS A 1 87 ? -9.506 -18.766 10.135 1.00 85.62 87 LYS A CA 1
ATOM 674 C C . LYS A 1 87 ? -8.069 -18.304 10.416 1.00 85.62 87 LYS A C 1
ATOM 676 O O . LYS A 1 87 ? -7.174 -18.530 9.602 1.00 85.62 87 LYS A O 1
ATOM 681 N N . LYS A 1 88 ? -7.860 -17.660 11.572 1.00 85.81 88 LYS A N 1
ATOM 682 C CA . LYS A 1 88 ? -6.566 -17.141 12.066 1.00 85.81 88 LYS A CA 1
ATOM 683 C C . LYS A 1 88 ? -5.888 -16.074 11.194 1.00 85.81 88 LYS A C 1
ATOM 685 O O . LYS A 1 88 ? -4.713 -15.770 11.428 1.00 85.81 88 LYS A O 1
ATOM 690 N N . ARG A 1 89 ? -6.569 -15.499 10.198 1.00 90.75 89 ARG A N 1
ATOM 691 C CA . ARG A 1 89 ? -5.995 -14.448 9.344 1.00 90.75 89 ARG A CA 1
ATOM 692 C C . ARG A 1 89 ? -7.033 -13.472 8.802 1.00 90.75 89 ARG A C 1
ATOM 694 O O . ARG A 1 89 ? -8.154 -13.864 8.497 1.00 90.75 89 ARG A O 1
ATOM 701 N N . TRP A 1 90 ? -6.621 -12.229 8.608 1.00 93.38 90 TRP A N 1
ATOM 702 C CA . TRP A 1 90 ? -7.367 -11.227 7.854 1.00 93.38 90 TRP A CA 1
ATOM 703 C C . TRP A 1 90 ? -6.770 -11.093 6.462 1.00 93.38 90 TRP A C 1
ATOM 705 O O . TRP A 1 90 ? -5.545 -11.107 6.307 1.00 93.38 90 TRP A O 1
ATOM 715 N N . LYS A 1 91 ? -7.636 -10.946 5.464 1.00 94.50 91 LYS A N 1
ATOM 716 C CA . LYS A 1 91 ? -7.232 -10.563 4.120 1.00 94.50 91 LYS A CA 1
ATOM 717 C C . LYS A 1 91 ? -7.453 -9.072 3.915 1.00 94.50 91 LYS A C 1
ATOM 719 O O . LYS A 1 91 ? -8.502 -8.524 4.269 1.00 94.50 91 LYS A O 1
ATOM 724 N N . ILE A 1 92 ? -6.436 -8.423 3.367 1.00 95.38 92 ILE A N 1
ATOM 725 C CA . ILE A 1 92 ? -6.335 -6.970 3.301 1.00 95.38 92 ILE A CA 1
ATOM 726 C C . ILE A 1 92 ? -6.021 -6.560 1.866 1.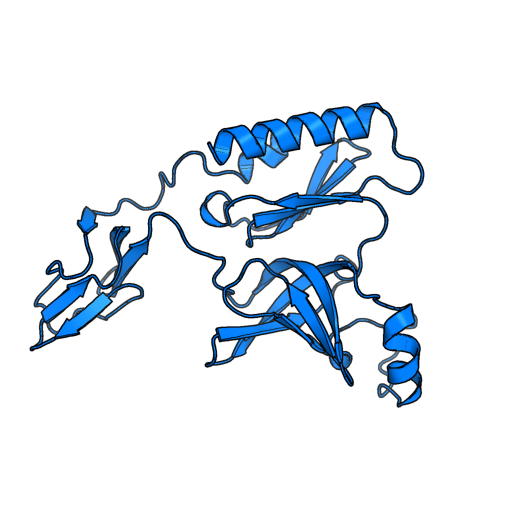00 95.38 92 ILE A C 1
ATOM 728 O O . ILE A 1 92 ? -5.131 -7.118 1.223 1.00 95.38 92 ILE A O 1
ATOM 732 N N . ASP A 1 93 ? -6.760 -5.570 1.377 1.00 95.12 93 ASP A N 1
ATOM 733 C CA . ASP A 1 93 ? -6.478 -4.889 0.121 1.00 95.12 93 ASP A CA 1
ATOM 734 C C . ASP A 1 93 ? -5.393 -3.827 0.343 1.00 95.12 93 ASP A C 1
ATOM 736 O O . ASP A 1 93 ? -5.594 -2.880 1.109 1.00 95.12 93 ASP A O 1
ATOM 740 N N . LEU A 1 94 ? -4.258 -3.997 -0.341 1.00 94.19 94 LEU A N 1
ATOM 741 C CA . LEU A 1 94 ? -3.113 -3.085 -0.333 1.00 94.19 94 LEU A CA 1
ATOM 742 C C . LEU A 1 94 ? -2.884 -2.390 -1.680 1.00 94.19 94 LEU A C 1
ATOM 744 O O . LEU A 1 94 ? -1.797 -1.860 -1.872 1.00 94.19 94 LEU A O 1
ATOM 748 N N . ASN A 1 95 ? -3.829 -2.377 -2.625 1.00 92.56 95 ASN A N 1
ATOM 749 C CA . ASN A 1 95 ? -3.581 -1.831 -3.975 1.00 92.56 95 ASN A CA 1
ATOM 750 C C . ASN A 1 95 ? -2.474 -2.569 -4.766 1.00 92.56 95 ASN A C 1
ATOM 752 O O . ASN A 1 95 ? -1.886 -2.039 -5.713 1.00 92.56 95 ASN A O 1
ATOM 756 N N . SER A 1 96 ? -2.162 -3.799 -4.365 1.00 91.38 96 SER A N 1
ATOM 757 C CA . SER A 1 96 ? -1.240 -4.700 -5.054 1.00 91.38 96 SER A CA 1
ATOM 758 C C . SER A 1 96 ? -1.979 -5.581 -6.068 1.00 91.38 96 SER A C 1
ATOM 760 O O . SER A 1 96 ? -3.199 -5.498 -6.243 1.00 91.38 96 SER A O 1
ATOM 762 N N . LEU A 1 97 ? -1.233 -6.411 -6.801 1.00 89.81 97 LEU A N 1
ATOM 763 C CA . LEU A 1 97 ? -1.824 -7.423 -7.684 1.00 89.81 97 LEU A CA 1
ATOM 764 C C . LEU A 1 97 ? -2.543 -8.520 -6.883 1.00 89.81 97 LEU A C 1
ATOM 766 O O . LEU A 1 97 ? -3.619 -8.964 -7.273 1.00 89.81 97 LEU A O 1
ATOM 770 N N . HIS A 1 98 ? -1.946 -8.920 -5.761 1.00 91.50 98 HIS A N 1
ATOM 771 C CA . HIS A 1 98 ? -2.472 -9.937 -4.859 1.00 91.50 98 HIS A CA 1
ATOM 772 C C . HIS A 1 98 ? -2.872 -9.330 -3.519 1.00 91.50 98 HIS A C 1
ATOM 774 O O . HIS A 1 98 ? -2.345 -8.298 -3.104 1.00 91.50 98 HIS A O 1
ATOM 780 N N . GLU A 1 99 ? -3.788 -10.002 -2.837 1.00 91.94 99 GLU A N 1
ATOM 781 C CA . GLU A 1 99 ? -4.190 -9.695 -1.470 1.00 91.94 99 GLU A CA 1
ATOM 782 C C . GLU A 1 99 ? -3.055 -9.918 -0.463 1.00 91.94 99 GLU A C 1
ATOM 784 O O . GLU A 1 99 ? -2.209 -10.805 -0.617 1.00 91.94 99 GLU A O 1
ATOM 789 N N . ALA A 1 100 ? -3.062 -9.110 0.594 1.00 94.25 100 ALA A N 1
ATOM 790 C CA . ALA A 1 100 ? -2.161 -9.272 1.720 1.00 94.25 100 ALA A CA 1
ATOM 791 C C . ALA A 1 100 ? -2.825 -10.056 2.847 1.00 94.25 100 ALA A C 1
ATOM 793 O O . ALA A 1 100 ? -4.043 -10.005 3.042 1.00 94.25 100 ALA A O 1
ATOM 794 N N . VAL A 1 101 ? -2.004 -10.752 3.626 1.00 94.38 101 VAL A N 1
ATOM 795 C CA . VAL A 1 101 ? -2.447 -11.566 4.754 1.00 94.38 101 VAL A CA 1
ATOM 796 C C . VAL A 1 101 ? -1.892 -10.993 6.051 1.00 94.38 101 VAL A C 1
ATOM 798 O O . VAL A 1 101 ? -0.682 -10.926 6.249 1.00 94.38 101 VAL A O 1
ATOM 801 N N . LEU A 1 102 ? -2.775 -10.651 6.984 1.00 92.38 102 LEU A N 1
ATOM 802 C CA . LEU A 1 102 ? -2.408 -10.361 8.368 1.00 92.38 102 LEU A CA 1
ATOM 803 C C . LEU A 1 102 ? -2.743 -11.584 9.215 1.00 92.38 102 LEU A C 1
ATOM 805 O O . LEU A 1 102 ? -3.906 -11.949 9.381 1.00 92.38 102 LEU A O 1
ATOM 809 N N . LYS A 1 103 ? -1.720 -12.256 9.740 1.00 90.12 103 LYS A N 1
ATOM 810 C CA . LYS A 1 103 ? -1.912 -13.419 10.618 1.00 90.12 103 LYS A CA 1
ATOM 811 C C . LYS A 1 103 ? -2.319 -12.937 12.009 1.00 90.12 103 LYS A C 1
ATOM 813 O O . LYS A 1 103 ? -1.742 -11.978 12.513 1.00 90.12 103 LYS A O 1
ATOM 818 N N . LEU A 1 104 ? -3.201 -13.674 12.690 1.00 83.75 104 LEU A N 1
ATOM 819 C CA . LEU A 1 104 ? -3.538 -13.418 14.098 1.00 83.75 104 LEU A CA 1
ATOM 820 C C . LEU A 1 104 ? -2.283 -13.357 14.974 1.00 83.75 104 LEU A C 1
ATOM 822 O O . LEU A 1 104 ? -2.183 -12.518 15.860 1.00 83.75 104 LEU A O 1
ATOM 826 N N . ALA A 1 105 ? -1.279 -14.189 14.676 1.00 81.00 105 ALA A N 1
ATOM 827 C CA . ALA A 1 105 ? 0.018 -14.196 15.348 1.00 81.00 105 ALA A CA 1
ATOM 828 C C . ALA A 1 105 ? 0.803 -12.877 15.229 1.00 81.00 105 ALA A C 1
ATOM 830 O O . ALA A 1 105 ? 1.571 -12.563 16.134 1.00 81.00 105 ALA A O 1
ATOM 831 N N . ALA A 1 106 ? 0.572 -12.099 14.174 1.00 80.00 106 ALA A N 1
ATOM 832 C CA . ALA A 1 106 ? 1.325 -10.896 13.837 1.00 80.00 106 ALA A CA 1
ATOM 833 C C . ALA A 1 106 ? 0.673 -9.587 14.330 1.00 80.00 106 ALA A C 1
ATOM 835 O O . ALA A 1 106 ? 1.208 -8.513 14.060 1.00 80.00 106 ALA A O 1
ATOM 836 N N . VAL A 1 107 ? -0.456 -9.691 15.043 1.00 81.56 107 VAL A N 1
ATOM 837 C CA . VAL A 1 107 ? -1.154 -8.572 15.694 1.00 81.56 107 VAL A CA 1
ATOM 838 C C . VAL A 1 107 ? -0.818 -8.519 17.181 1.00 81.56 107 VAL A C 1
ATOM 840 O O . VAL A 1 107 ? -0.803 -9.562 17.850 1.00 81.56 107 VAL A O 1
ATOM 843 N N . ASP A 1 108 ? -0.590 -7.312 17.691 1.00 72.69 108 ASP A N 1
ATOM 844 C CA . ASP A 1 108 ? -0.463 -7.051 19.121 1.00 72.69 108 ASP A CA 1
ATOM 845 C C . ASP A 1 108 ? -1.855 -7.021 19.755 1.00 72.69 108 ASP A C 1
ATOM 847 O O . ASP A 1 108 ? -2.711 -6.208 19.405 1.00 72.69 108 ASP A O 1
ATOM 851 N N . LEU A 1 109 ? -2.099 -7.964 20.664 1.00 67.25 109 LEU A N 1
ATOM 852 C CA . LEU A 1 109 ? -3.345 -8.038 21.418 1.00 67.25 109 LEU A CA 1
ATOM 853 C C . LEU A 1 109 ? -3.239 -7.121 22.648 1.00 67.25 109 LEU A C 1
ATOM 855 O O . LEU A 1 109 ? -2.194 -7.126 23.306 1.00 67.25 109 LEU A O 1
ATOM 859 N N . PRO A 1 110 ? -4.289 -6.352 22.989 1.00 62.00 110 PRO A N 1
ATOM 860 C CA . PRO A 1 110 ? -4.293 -5.539 24.201 1.00 62.00 110 PRO A CA 1
ATOM 861 C C . PRO A 1 110 ? -4.111 -6.437 25.438 1.00 62.00 110 PRO A C 1
ATOM 863 O O . PRO A 1 110 ? -4.847 -7.404 25.616 1.00 62.00 110 PRO A O 1
ATOM 866 N N . GLY A 1 111 ? -3.118 -6.126 26.282 1.00 56.22 111 GLY A N 1
ATOM 867 C CA . GLY A 1 111 ? -2.761 -6.929 27.467 1.00 56.22 111 GLY A CA 1
ATOM 868 C C . GLY A 1 111 ? -1.416 -7.664 27.380 1.00 56.22 111 GLY A C 1
ATOM 869 O O . GLY A 1 111 ? -1.251 -8.701 28.016 1.00 56.22 111 GLY A O 1
ATOM 870 N N . SER A 1 112 ? -0.478 -7.136 26.589 1.00 56.69 112 SER A N 1
ATOM 871 C CA . SER A 1 112 ? 0.857 -7.643 26.241 1.00 56.69 112 SER A CA 1
ATOM 872 C C . SER A 1 112 ? 1.660 -8.311 27.373 1.00 56.69 112 SER A C 1
ATOM 874 O O . SER A 1 112 ? 2.613 -7.758 27.911 1.00 56.69 112 SER A O 1
ATOM 876 N N . ILE A 1 113 ? 1.344 -9.570 27.653 1.00 50.38 113 ILE A N 1
ATOM 877 C CA . ILE A 1 113 ? 2.276 -10.594 28.128 1.00 50.38 113 ILE A CA 1
ATOM 878 C C . ILE A 1 113 ? 2.239 -11.661 27.041 1.00 50.38 113 ILE A C 1
ATOM 880 O O . ILE A 1 113 ? 1.159 -11.954 26.531 1.00 50.38 113 ILE A O 1
ATOM 884 N N . GLN A 1 114 ? 3.393 -12.201 26.643 1.00 55.81 114 GLN A N 1
ATOM 885 C CA . GLN A 1 114 ? 3.534 -13.238 25.613 1.00 55.81 114 GLN A CA 1
ATOM 886 C C . GLN A 1 114 ? 2.696 -14.490 25.942 1.00 55.81 114 GLN A C 1
ATOM 888 O O . GLN A 1 114 ? 3.196 -15.504 26.422 1.00 55.81 114 GLN A O 1
ATOM 893 N N . ARG A 1 115 ? 1.388 -14.420 25.698 1.00 54.19 115 ARG A N 1
ATOM 894 C CA . ARG A 1 115 ? 0.434 -15.501 25.891 1.00 54.19 115 ARG A CA 1
ATOM 895 C C . ARG A 1 115 ? 0.382 -16.301 24.599 1.00 54.19 115 ARG A C 1
ATOM 897 O O . ARG A 1 115 ? 0.346 -15.735 23.505 1.00 54.19 115 ARG A O 1
ATOM 904 N N . LYS A 1 116 ? 0.360 -17.631 24.710 1.00 56.75 116 LYS A N 1
ATOM 905 C CA . LYS A 1 116 ? -0.021 -18.481 23.577 1.00 56.75 116 LYS A CA 1
ATOM 906 C C . LYS A 1 116 ? -1.425 -18.063 23.145 1.00 56.75 116 LYS A C 1
ATOM 908 O O . LYS A 1 116 ? -2.335 -18.094 23.968 1.00 56.75 116 LYS A O 1
ATOM 913 N N . LYS A 1 117 ? -1.567 -17.648 21.886 1.00 61.47 117 LYS A N 1
ATOM 914 C CA . LYS A 1 117 ? -2.852 -17.229 21.317 1.00 61.47 117 LYS A CA 1
ATOM 915 C C . LYS A 1 117 ? -3.802 -18.428 21.334 1.00 61.47 117 LYS A C 1
ATOM 917 O O . LYS A 1 117 ? -3.449 -19.492 20.821 1.00 61.47 117 LYS A O 1
ATOM 922 N N . LEU A 1 118 ? -4.926 -18.275 22.025 1.00 61.34 118 LEU A N 1
ATOM 923 C CA . LEU A 1 118 ? -5.879 -19.339 22.356 1.00 61.34 118 LEU A CA 1
ATOM 924 C C . LEU A 1 118 ? -6.989 -19.411 21.299 1.00 61.34 118 LEU A C 1
ATOM 926 O O . LEU A 1 118 ? -7.198 -18.466 20.545 1.00 61.34 118 LEU A O 1
ATOM 930 N N . GLU A 1 119 ? -7.747 -20.508 21.268 1.00 61.53 119 GLU A N 1
ATOM 931 C CA . GLU A 1 119 ? -8.934 -20.635 20.399 1.00 61.53 119 GLU A CA 1
ATOM 932 C C . GLU A 1 119 ? -9.998 -19.562 20.696 1.00 61.53 119 GLU A C 1
ATOM 934 O O . GLU A 1 119 ? -10.736 -19.156 19.803 1.00 61.53 119 GLU A O 1
ATOM 939 N N . ALA A 1 120 ? -10.029 -19.031 21.923 1.00 61.22 120 ALA A N 1
ATOM 940 C CA . ALA A 1 120 ? -10.871 -17.894 22.292 1.00 61.22 120 ALA A CA 1
ATOM 941 C C . ALA A 1 120 ? -10.542 -16.624 21.480 1.00 61.22 120 ALA A C 1
ATOM 943 O O . ALA A 1 120 ? -11.450 -15.882 21.106 1.00 61.22 120 ALA A O 1
ATOM 944 N N . ASP A 1 121 ? -9.269 -16.419 21.123 1.00 65.31 121 ASP A N 1
ATOM 945 C CA . ASP A 1 121 ? -8.843 -15.264 20.329 1.00 65.31 121 ASP A CA 1
ATOM 946 C C . ASP A 1 121 ? -9.353 -15.369 18.880 1.00 65.31 121 ASP A C 1
ATOM 948 O O . ASP A 1 121 ? -9.562 -14.345 18.234 1.00 65.31 121 ASP A O 1
ATOM 952 N N . GLU A 1 122 ? -9.605 -16.587 18.367 1.00 66.88 122 GLU A N 1
ATOM 953 C CA . GLU A 1 122 ? -10.229 -16.798 17.047 1.00 66.88 122 GLU A CA 1
ATOM 954 C C . GLU A 1 122 ? -11.668 -16.271 17.012 1.00 66.88 122 GLU A C 1
ATOM 956 O O . GLU A 1 122 ? -12.103 -15.723 15.998 1.00 66.88 122 GLU A O 1
ATOM 961 N N . ILE A 1 123 ? -12.392 -16.398 18.127 1.00 71.00 123 ILE A N 1
ATOM 962 C CA . ILE A 1 123 ? -13.768 -15.908 18.273 1.00 71.00 123 ILE A CA 1
ATOM 963 C C . ILE A 1 123 ? -13.769 -14.374 18.355 1.00 71.00 123 ILE A C 1
ATOM 965 O O . ILE A 1 123 ? -14.612 -13.714 17.745 1.00 71.00 123 ILE A O 1
ATOM 969 N N . GLU A 1 124 ? -12.782 -13.789 19.037 1.00 74.38 124 GLU A N 1
ATOM 970 C CA . GLU A 1 124 ? -12.657 -12.336 19.189 1.00 74.38 124 GLU A CA 1
ATOM 971 C C . GLU A 1 124 ? -12.013 -11.625 17.988 1.00 74.38 124 GLU A C 1
ATOM 973 O O . GLU A 1 124 ? -12.037 -10.394 17.926 1.00 74.38 124 GLU A O 1
ATOM 978 N N . MET A 1 125 ? -11.516 -12.356 16.981 1.00 77.75 125 MET A N 1
ATOM 979 C CA . MET A 1 125 ? -10.905 -11.764 15.781 1.00 77.75 125 MET A CA 1
ATOM 980 C C . MET A 1 125 ? -11.785 -10.698 15.126 1.00 77.75 125 MET A C 1
ATOM 982 O O . MET A 1 125 ? -11.289 -9.635 14.754 1.00 77.75 125 MET A O 1
ATOM 986 N N . ARG A 1 126 ? -13.094 -10.964 15.010 1.00 80.12 126 ARG A N 1
ATOM 987 C CA . ARG A 1 126 ? -14.047 -10.014 14.412 1.00 80.12 126 ARG A CA 1
ATOM 988 C C . ARG A 1 126 ? -14.204 -8.745 15.246 1.00 80.12 126 ARG A C 1
ATOM 990 O O . ARG A 1 126 ? -14.419 -7.674 14.689 1.00 80.12 126 ARG A O 1
ATOM 997 N N . ARG A 1 127 ? -14.091 -8.857 16.572 1.00 82.31 127 ARG A N 1
ATOM 998 C CA . ARG A 1 127 ? -14.201 -7.724 17.498 1.00 82.31 127 ARG A CA 1
ATOM 999 C C . ARG A 1 127 ? -12.967 -6.823 17.430 1.00 82.31 127 ARG A C 1
ATOM 1001 O O . ARG A 1 127 ? -13.096 -5.607 17.555 1.00 82.31 127 ARG A O 1
ATOM 1008 N N . LEU A 1 128 ? -11.792 -7.415 17.218 1.00 82.75 128 LEU A N 1
ATOM 1009 C CA . LEU A 1 128 ? -10.531 -6.687 17.080 1.00 82.75 128 LEU A CA 1
ATOM 1010 C C . LEU A 1 128 ? -10.469 -5.909 15.766 1.00 82.75 128 LEU A C 1
ATOM 1012 O O . LEU A 1 128 ? -10.200 -4.711 15.772 1.00 82.75 128 LEU A O 1
ATOM 1016 N N . ILE A 1 129 ? -10.708 -6.599 14.649 1.00 87.88 129 ILE A N 1
ATOM 1017 C CA . ILE A 1 129 ? -10.648 -6.033 13.302 1.00 87.88 129 ILE A CA 1
ATOM 1018 C C . ILE A 1 129 ? -11.788 -6.638 12.488 1.00 87.88 129 ILE A C 1
ATOM 1020 O O . ILE A 1 129 ? -11.820 -7.847 12.238 1.00 87.88 129 ILE A O 1
ATOM 1024 N N . SER A 1 130 ? -12.716 -5.782 12.078 1.00 89.19 130 SER A N 1
ATOM 1025 C CA . SER A 1 130 ? -13.881 -6.127 11.274 1.00 89.19 130 SER A CA 1
ATOM 1026 C C . SER A 1 130 ? -13.627 -5.908 9.782 1.00 89.19 130 SER A C 1
ATOM 1028 O O . SER A 1 130 ? -12.704 -5.206 9.367 1.00 89.19 130 SER A O 1
ATOM 1030 N N . ALA A 1 131 ? -14.455 -6.537 8.945 1.00 90.56 131 ALA A N 1
ATOM 1031 C CA . ALA A 1 131 ? -14.430 -6.278 7.512 1.00 90.56 131 ALA A CA 1
ATOM 1032 C C . ALA A 1 131 ? -14.817 -4.816 7.249 1.00 90.56 131 ALA A C 1
ATOM 1034 O O . ALA A 1 131 ? -15.814 -4.322 7.769 1.00 90.56 131 ALA A O 1
ATOM 1035 N N . GLY A 1 132 ? -14.023 -4.133 6.433 1.00 90.00 132 GLY A N 1
ATOM 1036 C CA . GLY A 1 132 ? -14.165 -2.716 6.136 1.00 90.00 132 GLY A CA 1
ATOM 1037 C C . GLY A 1 132 ? -13.214 -1.810 6.914 1.00 90.00 132 GLY A C 1
ATOM 1038 O O . GLY A 1 132 ? -13.000 -0.693 6.439 1.00 90.00 132 GLY A O 1
ATOM 1039 N N . ASP A 1 133 ? -12.619 -2.289 8.011 1.00 92.31 133 ASP A N 1
ATOM 1040 C CA . ASP A 1 133 ? -11.672 -1.526 8.827 1.00 92.31 133 ASP A CA 1
ATOM 1041 C C . ASP A 1 133 ? -10.380 -1.227 8.058 1.00 92.31 133 ASP A C 1
ATOM 1043 O O . ASP A 1 133 ? -9.937 -2.003 7.201 1.00 92.31 133 ASP A O 1
ATOM 1047 N N . VAL A 1 134 ? -9.750 -0.100 8.395 1.00 94.31 134 VAL A N 1
ATOM 1048 C CA . VAL A 1 134 ? -8.435 0.276 7.872 1.00 94.31 134 VAL A CA 1
ATOM 1049 C C . VAL A 1 134 ? -7.355 -0.138 8.864 1.00 94.31 134 VAL A C 1
ATOM 1051 O O . VAL A 1 134 ? -7.469 0.075 10.071 1.00 94.31 134 VAL A O 1
ATOM 1054 N N . VAL A 1 135 ? -6.293 -0.744 8.345 1.00 94.12 135 VAL A N 1
ATOM 1055 C CA . VAL A 1 135 ? -5.153 -1.235 9.114 1.00 94.12 135 VAL A CA 1
ATOM 1056 C C . VAL A 1 135 ? -3.877 -0.652 8.530 1.00 94.12 135 VAL A C 1
ATOM 1058 O O . VAL A 1 135 ? -3.677 -0.655 7.316 1.00 94.12 135 VAL A O 1
ATOM 1061 N N . ILE A 1 136 ? -3.003 -0.174 9.410 1.00 94.31 136 ILE A N 1
ATOM 1062 C CA . ILE A 1 136 ? -1.632 0.198 9.069 1.00 94.31 136 ILE A CA 1
ATOM 1063 C C . ILE A 1 136 ? -0.727 -0.941 9.504 1.00 94.31 136 ILE A C 1
ATOM 1065 O O . ILE A 1 136 ? -0.821 -1.408 10.643 1.00 94.31 136 ILE A O 1
ATOM 1069 N N . GLY A 1 137 ? 0.158 -1.371 8.617 1.00 93.62 137 GLY A N 1
ATOM 1070 C CA . GLY A 1 137 ? 1.110 -2.425 8.916 1.00 93.62 137 GLY A CA 1
ATOM 1071 C C . GLY A 1 137 ? 2.380 -2.299 8.102 1.00 93.62 137 GLY A C 1
ATOM 1072 O O . GLY A 1 137 ? 2.505 -1.449 7.222 1.00 93.62 137 GLY A O 1
ATOM 1073 N N . GLU A 1 138 ? 3.313 -3.182 8.418 1.00 93.75 138 GLU A N 1
ATOM 1074 C CA . GLU A 1 138 ? 4.584 -3.295 7.723 1.00 93.75 138 GLU A CA 1
ATOM 1075 C C . GLU A 1 138 ? 4.675 -4.656 7.039 1.00 93.75 138 GLU A C 1
ATOM 1077 O O . GLU A 1 138 ? 4.295 -5.687 7.614 1.00 93.75 138 GLU A O 1
ATOM 1082 N N . VAL A 1 139 ? 5.167 -4.665 5.801 1.00 93.62 139 VAL A N 1
ATOM 1083 C CA . VAL A 1 139 ? 5.373 -5.897 5.036 1.00 93.62 139 VAL A CA 1
ATOM 1084 C C . VAL A 1 139 ? 6.494 -6.707 5.685 1.00 93.62 139 VAL A C 1
ATOM 1086 O O . VAL A 1 139 ? 7.656 -6.310 5.680 1.00 93.62 139 VAL A O 1
ATOM 1089 N N . GLN A 1 140 ? 6.137 -7.860 6.248 1.00 92.81 140 GLN A N 1
ATOM 1090 C CA . GLN A 1 140 ? 7.067 -8.759 6.930 1.00 92.81 140 GLN A CA 1
ATOM 1091 C C . GLN A 1 140 ? 7.742 -9.715 5.948 1.00 92.81 140 GLN A C 1
ATOM 1093 O O . GLN A 1 140 ? 8.950 -9.924 5.984 1.00 92.81 140 GLN A O 1
ATOM 1098 N N . GLU A 1 141 ? 6.929 -10.347 5.105 1.00 92.12 141 GLU A N 1
ATOM 1099 C CA . GLU A 1 141 ? 7.345 -11.433 4.227 1.00 92.12 141 GLU A CA 1
ATOM 1100 C C . GLU A 1 141 ? 6.649 -11.284 2.879 1.00 92.12 141 GLU A C 1
ATOM 1102 O O . GLU A 1 141 ? 5.481 -10.892 2.793 1.00 92.12 141 GLU A O 1
ATOM 1107 N N . LYS A 1 142 ? 7.370 -11.649 1.823 1.00 91.69 142 LYS A N 1
ATOM 1108 C CA . LYS A 1 142 ? 6.836 -11.788 0.473 1.00 91.69 142 LYS A CA 1
ATOM 1109 C C . LYS A 1 142 ? 6.899 -13.255 0.082 1.00 91.69 142 LYS A C 1
ATOM 1111 O O . LYS A 1 142 ? 7.936 -13.899 0.232 1.00 91.69 142 LYS A O 1
ATOM 1116 N N . HIS A 1 143 ? 5.796 -13.771 -0.427 1.00 89.19 143 HIS A N 1
ATOM 1117 C CA . HIS A 1 143 ? 5.701 -15.134 -0.916 1.00 89.19 143 HIS A CA 1
ATOM 1118 C C . HIS A 1 143 ? 5.970 -15.168 -2.430 1.00 89.19 143 HIS A C 1
ATOM 1120 O O . HIS A 1 143 ? 5.807 -14.170 -3.138 1.00 89.19 143 HIS A O 1
ATOM 1126 N N . GLY A 1 144 ? 6.443 -16.311 -2.935 1.00 81.75 144 GLY A N 1
ATOM 1127 C CA . GLY A 1 144 ? 6.827 -16.465 -4.346 1.00 81.75 144 GLY A CA 1
ATOM 1128 C C . GLY A 1 144 ? 5.658 -16.354 -5.332 1.00 81.75 144 GLY A C 1
ATOM 1129 O O . GLY A 1 144 ? 5.874 -16.086 -6.508 1.00 81.75 144 GLY A O 1
ATOM 1130 N N . ASP A 1 145 ? 4.429 -16.507 -4.844 1.00 84.38 145 ASP A N 1
ATOM 1131 C CA . ASP A 1 145 ? 3.181 -16.306 -5.584 1.00 84.38 145 ASP A CA 1
ATOM 1132 C C . ASP A 1 145 ? 2.781 -14.824 -5.717 1.00 84.38 145 ASP A C 1
ATOM 1134 O O . ASP A 1 145 ? 1.777 -14.512 -6.347 1.00 84.38 145 ASP A O 1
ATOM 1138 N N . GLY A 1 146 ? 3.555 -13.903 -5.130 1.00 80.62 146 GLY A N 1
ATOM 1139 C CA . GLY A 1 146 ? 3.274 -12.469 -5.139 1.00 80.62 146 GLY A CA 1
ATOM 1140 C C . GLY A 1 146 ? 2.354 -12.002 -4.010 1.00 80.62 146 GLY A C 1
ATOM 1141 O O . GLY A 1 146 ? 2.135 -10.795 -3.886 1.00 80.62 146 GLY A O 1
ATOM 1142 N N . THR A 1 147 ? 1.858 -12.911 -3.163 1.00 89.69 147 THR A N 1
ATOM 1143 C CA . THR A 1 147 ? 1.173 -12.536 -1.920 1.00 89.69 147 THR A CA 1
ATOM 1144 C C . THR A 1 147 ? 2.182 -12.011 -0.900 1.00 89.69 147 THR A C 1
ATOM 1146 O O . THR A 1 147 ? 3.381 -12.307 -0.949 1.00 89.69 147 THR A O 1
ATOM 1149 N N . CYS A 1 148 ? 1.714 -11.193 0.039 1.00 93.69 148 CYS A N 1
ATOM 1150 C CA . CYS A 1 148 ? 2.560 -10.670 1.106 1.00 93.69 148 CYS A CA 1
ATOM 1151 C C . CYS A 1 148 ? 1.892 -10.830 2.468 1.00 93.69 148 CYS A C 1
ATOM 1153 O O . CYS A 1 148 ? 0.665 -10.794 2.593 1.00 93.69 148 CYS A O 1
ATOM 1155 N N . ALA A 1 149 ? 2.716 -11.013 3.493 1.00 94.00 149 ALA A N 1
ATOM 1156 C CA . ALA A 1 149 ? 2.279 -11.034 4.875 1.00 94.00 149 ALA A CA 1
ATOM 1157 C C . ALA A 1 149 ? 2.659 -9.717 5.549 1.00 94.00 149 ALA A C 1
ATOM 1159 O O . ALA A 1 149 ? 3.820 -9.302 5.499 1.00 94.00 149 ALA A O 1
ATOM 1160 N N . ILE A 1 150 ? 1.688 -9.085 6.204 1.00 94.06 150 ILE A N 1
ATOM 1161 C CA . ILE A 1 150 ? 1.918 -7.875 6.995 1.00 94.06 150 ILE A CA 1
ATOM 1162 C C . ILE A 1 150 ? 1.864 -8.183 8.490 1.00 94.06 150 ILE A C 1
ATOM 1164 O O . ILE A 1 150 ? 1.231 -9.151 8.923 1.00 94.06 150 ILE A O 1
ATOM 1168 N N . HIS A 1 151 ? 2.506 -7.332 9.282 1.00 92.19 151 HIS A N 1
ATOM 1169 C CA . HIS A 1 151 ? 2.481 -7.401 10.736 1.00 92.19 151 HIS A CA 1
ATOM 1170 C C . HIS A 1 151 ? 2.264 -6.018 11.355 1.00 92.19 151 HIS A C 1
ATOM 1172 O O . HIS A 1 151 ? 2.515 -4.990 10.725 1.00 92.19 151 HIS A O 1
ATOM 1178 N N . THR A 1 152 ? 1.791 -5.993 12.602 1.00 89.44 152 THR A N 1
ATOM 1179 C CA . THR A 1 152 ? 1.466 -4.756 13.328 1.00 89.44 152 THR A CA 1
ATO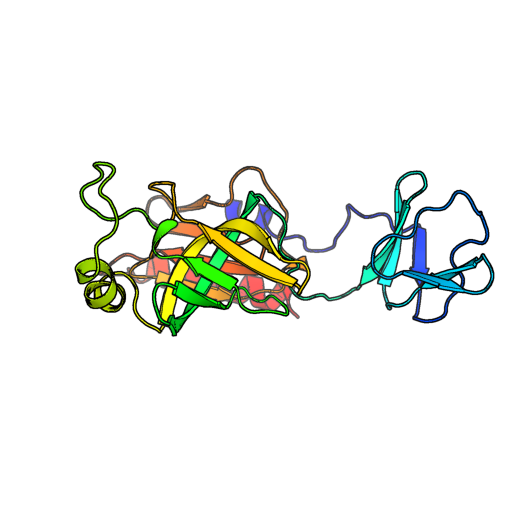M 1180 C C . THR A 1 152 ? 2.108 -4.742 14.719 1.00 89.44 152 THR A C 1
ATOM 1182 O O . THR A 1 152 ? 1.449 -4.395 15.690 1.00 89.44 152 THR A O 1
ATOM 1185 N N . ARG A 1 153 ? 3.383 -5.150 14.827 1.00 74.31 153 ARG A N 1
ATOM 1186 C CA . ARG A 1 153 ? 4.119 -5.300 16.108 1.00 74.31 153 ARG A CA 1
ATOM 1187 C C . ARG A 1 153 ? 4.588 -3.982 16.748 1.00 74.31 153 ARG A C 1
ATOM 1189 O O . ARG A 1 153 ? 5.392 -3.986 17.675 1.00 74.31 153 ARG A O 1
ATOM 1196 N N . ASN A 1 154 ? 4.197 -2.845 16.184 1.00 77.31 154 ASN A N 1
ATOM 1197 C CA . ASN A 1 154 ? 4.549 -1.529 16.705 1.00 77.31 154 ASN A CA 1
ATOM 1198 C C . ASN A 1 154 ? 3.276 -0.893 17.258 1.00 77.31 154 ASN A C 1
ATOM 1200 O O . ASN A 1 154 ? 2.235 -0.985 16.614 1.00 77.31 154 ASN A O 1
ATOM 1204 N N . ALA A 1 155 ? 3.362 -0.176 18.381 1.00 75.50 155 ALA A N 1
ATOM 1205 C CA . ALA A 1 155 ? 2.232 0.563 18.950 1.00 75.50 155 ALA A CA 1
ATOM 1206 C C . ALA A 1 155 ? 1.636 1.588 17.966 1.00 75.50 155 ALA A C 1
ATOM 1208 O O . ALA A 1 155 ? 0.458 1.923 18.042 1.00 75.50 155 ALA A O 1
ATOM 1209 N N . ARG A 1 156 ? 2.446 2.072 17.012 1.00 83.19 156 ARG A N 1
ATOM 1210 C CA . ARG A 1 156 ? 1.984 2.944 15.921 1.00 83.19 156 ARG A CA 1
ATOM 1211 C C . ARG A 1 156 ? 1.297 2.196 14.779 1.00 83.19 156 ARG A C 1
ATOM 1213 O O . ARG A 1 156 ? 0.714 2.847 13.922 1.00 83.19 156 ARG A O 1
ATOM 1220 N N . TYR A 1 157 ? 1.339 0.874 14.729 1.00 87.94 157 TYR A N 1
ATOM 1221 C CA . TYR A 1 157 ? 0.654 0.060 13.724 1.00 87.94 157 TYR A CA 1
ATOM 1222 C C . TYR A 1 157 ? -0.643 -0.522 14.297 1.00 87.94 157 TYR A C 1
ATOM 1224 O O . TYR A 1 157 ? -0.909 -0.423 15.490 1.00 87.94 157 TYR A O 1
ATOM 1232 N N . GLY A 1 158 ? -1.478 -1.100 13.436 1.00 88.00 158 GLY A N 1
ATOM 1233 C CA . GLY A 1 158 ? -2.742 -1.720 13.828 1.00 88.00 158 GLY A CA 1
ATOM 1234 C C . GLY A 1 158 ? -3.964 -1.056 13.207 1.00 88.00 158 GLY A C 1
ATOM 1235 O O . GLY A 1 158 ? -3.868 -0.285 12.247 1.00 88.00 158 GLY A O 1
ATOM 1236 N N . ARG A 1 159 ? -5.136 -1.399 13.749 1.00 90.50 159 ARG A N 1
ATOM 1237 C CA . ARG A 1 159 ? -6.417 -0.848 13.303 1.00 90.50 159 ARG A CA 1
ATOM 1238 C C . ARG A 1 159 ? -6.451 0.659 13.535 1.00 90.50 159 ARG A C 1
ATOM 1240 O O . ARG A 1 159 ? -6.067 1.134 14.604 1.00 90.50 159 ARG A O 1
ATOM 1247 N N . ARG A 1 160 ? -6.962 1.397 12.556 1.00 89.06 160 ARG A N 1
ATOM 1248 C CA . ARG A 1 160 ? -7.302 2.810 12.703 1.00 89.06 160 ARG A CA 1
ATOM 1249 C C . ARG A 1 160 ? -8.800 3.005 12.842 1.00 89.06 160 ARG A C 1
ATOM 1251 O O . ARG A 1 160 ? -9.583 2.273 12.247 1.00 89.06 160 ARG A O 1
ATOM 1258 N N . GLY A 1 161 ? -9.156 3.946 13.713 1.00 84.81 161 GLY A N 1
ATOM 1259 C CA . GLY A 1 161 ? -10.534 4.276 14.048 1.00 84.81 161 GLY A CA 1
ATOM 1260 C C . GLY A 1 161 ? -11.124 5.263 13.048 1.00 84.81 161 GLY A C 1
ATOM 1261 O O . GLY A 1 161 ? -11.278 4.959 11.869 1.00 84.81 161 GLY A O 1
ATOM 1262 N N . HIS A 1 162 ? -11.466 6.452 13.528 1.00 88.56 162 HIS A N 1
ATOM 1263 C CA . HIS A 1 162 ? -12.178 7.454 12.746 1.00 88.56 162 HIS A CA 1
ATOM 1264 C C . HIS A 1 162 ? -11.230 8.259 11.852 1.00 88.56 162 HIS A C 1
ATOM 1266 O O . HIS A 1 162 ? -10.259 8.858 12.317 1.00 88.56 162 HIS A O 1
ATOM 1272 N N . GLY A 1 163 ? -11.518 8.264 10.554 1.00 91.19 163 GLY A N 1
ATOM 1273 C CA . GLY A 1 163 ? -10.719 8.978 9.574 1.00 91.19 163 GLY A CA 1
ATOM 1274 C C . GLY A 1 163 ? -11.191 8.757 8.145 1.00 91.19 163 GLY A C 1
ATOM 1275 O O . GLY A 1 163 ? -12.231 8.144 7.888 1.00 91.19 163 GLY A O 1
ATOM 1276 N N . VAL A 1 164 ? -10.406 9.271 7.203 1.00 92.38 164 VAL A N 1
ATOM 1277 C CA . VAL A 1 164 ? -10.692 9.220 5.770 1.00 92.38 164 VAL A CA 1
ATOM 1278 C C . VAL A 1 164 ? -9.554 8.512 5.046 1.00 92.38 164 VAL A C 1
ATOM 1280 O O . VAL A 1 164 ? -8.395 8.915 5.130 1.00 92.38 164 VAL A O 1
ATOM 1283 N N . LEU A 1 165 ? -9.904 7.472 4.286 1.00 94.12 165 LEU A N 1
ATOM 1284 C CA . LEU A 1 165 ? -8.985 6.795 3.377 1.00 94.12 165 LEU A CA 1
ATOM 1285 C C . LEU A 1 165 ? -9.011 7.480 2.007 1.00 94.12 165 LEU A C 1
ATOM 1287 O O . LEU A 1 165 ? -10.033 7.484 1.318 1.00 94.12 165 LEU A O 1
ATOM 1291 N N . LEU A 1 166 ? -7.869 8.017 1.597 1.00 94.06 166 LEU A N 1
ATOM 1292 C CA . LEU A 1 166 ? -7.618 8.557 0.267 1.00 94.06 166 LEU A CA 1
ATOM 1293 C C . LEU A 1 166 ? -6.749 7.573 -0.524 1.00 94.06 166 LEU A C 1
ATOM 1295 O O . LEU A 1 166 ? -5.951 6.829 0.046 1.00 94.06 166 LEU A O 1
ATOM 1299 N N . LYS A 1 167 ? -6.918 7.551 -1.845 1.00 93.12 167 LYS A N 1
ATOM 1300 C CA . LYS A 1 167 ? -6.194 6.651 -2.750 1.00 93.12 167 LYS A CA 1
ATOM 1301 C C . LYS A 1 167 ? -5.551 7.461 -3.867 1.00 93.12 167 LYS A C 1
ATOM 1303 O O . LYS A 1 167 ? -6.191 8.379 -4.373 1.00 93.12 167 LYS A O 1
ATOM 1308 N N . THR A 1 168 ? -4.335 7.091 -4.242 1.00 91.56 168 THR A N 1
ATOM 1309 C CA . THR A 1 168 ? -3.585 7.611 -5.391 1.00 91.56 168 THR A CA 1
ATOM 1310 C C . THR A 1 168 ? -2.793 6.475 -6.047 1.00 91.56 168 THR A C 1
ATOM 1312 O O . THR A 1 168 ? -2.745 5.355 -5.522 1.00 91.56 168 THR A O 1
ATOM 1315 N N . SER A 1 169 ? -2.150 6.753 -7.179 1.00 89.62 169 SER A N 1
ATOM 1316 C CA . SER A 1 169 ? -1.169 5.843 -7.763 1.00 89.62 169 SER A CA 1
ATOM 1317 C C . SER A 1 169 ? 0.049 5.666 -6.837 1.00 89.62 169 SER A C 1
ATOM 1319 O O . SER A 1 169 ? 0.598 6.660 -6.352 1.00 89.62 169 SER A O 1
ATOM 1321 N N . PRO A 1 170 ? 0.538 4.430 -6.611 1.00 89.12 170 PRO A N 1
ATOM 1322 C CA . PRO A 1 170 ? 1.762 4.201 -5.839 1.00 89.12 170 PRO A CA 1
ATOM 1323 C C . PRO A 1 170 ? 2.990 4.851 -6.494 1.00 89.12 170 PRO A C 1
ATOM 1325 O O . PRO A 1 170 ? 3.942 5.201 -5.805 1.00 89.12 170 PRO A O 1
ATOM 1328 N N . ASP A 1 171 ? 2.963 5.076 -7.812 1.00 85.06 171 ASP A N 1
ATOM 1329 C CA . ASP A 1 171 ? 4.054 5.736 -8.535 1.00 85.06 171 ASP A CA 1
ATOM 1330 C C . ASP A 1 171 ? 4.240 7.212 -8.153 1.00 85.06 171 ASP A C 1
ATOM 1332 O O . ASP A 1 171 ? 5.321 7.764 -8.384 1.00 85.06 171 ASP A O 1
ATOM 1336 N N . HIS A 1 172 ? 3.220 7.835 -7.556 1.00 85.62 172 HIS A N 1
ATOM 1337 C CA . HIS A 1 172 ? 3.286 9.204 -7.053 1.00 85.62 172 HIS A CA 1
ATOM 1338 C C . HIS A 1 172 ? 3.898 9.289 -5.657 1.00 85.62 172 HIS A C 1
ATOM 1340 O O . HIS A 1 172 ? 4.265 10.385 -5.250 1.00 85.62 172 HIS A O 1
ATOM 1346 N N . ILE A 1 173 ? 4.041 8.185 -4.920 1.00 88.00 173 ILE A N 1
ATOM 1347 C CA . ILE A 1 173 ? 4.557 8.217 -3.548 1.00 88.00 173 ILE A CA 1
ATOM 1348 C C . ILE A 1 173 ? 6.085 8.106 -3.538 1.00 88.00 173 ILE A C 1
ATOM 1350 O O . ILE A 1 173 ? 6.676 7.179 -4.090 1.00 88.00 173 ILE A O 1
ATOM 1354 N N . GLN A 1 174 ? 6.744 9.053 -2.873 1.00 85.38 174 GLN A N 1
ATOM 1355 C CA . GLN A 1 174 ? 8.177 9.006 -2.609 1.00 85.38 174 GLN A CA 1
ATOM 1356 C C . GLN A 1 174 ? 8.457 8.184 -1.350 1.00 85.38 174 GLN A C 1
ATOM 1358 O O . GLN A 1 174 ? 7.973 8.513 -0.268 1.00 85.38 174 GLN A O 1
ATOM 1363 N N . ILE A 1 175 ? 9.320 7.176 -1.476 1.00 84.88 175 ILE A N 1
ATOM 1364 C CA . ILE A 1 175 ? 9.810 6.403 -0.331 1.00 84.88 175 ILE A CA 1
ATOM 1365 C C . ILE A 1 175 ? 10.648 7.318 0.570 1.00 84.88 175 ILE A C 1
ATOM 1367 O O . ILE A 1 175 ? 11.605 7.954 0.115 1.00 84.88 175 ILE A O 1
ATOM 1371 N N . ARG A 1 176 ? 10.287 7.389 1.854 1.00 85.00 176 ARG A N 1
ATOM 1372 C CA . ARG A 1 176 ? 10.966 8.194 2.882 1.00 85.00 176 ARG A CA 1
ATOM 1373 C C . ARG A 1 176 ? 11.199 7.388 4.159 1.00 85.00 176 ARG A C 1
ATOM 1375 O O . ARG A 1 176 ? 10.658 6.303 4.330 1.00 85.00 176 ARG A O 1
ATOM 1382 N N . SER A 1 177 ? 12.011 7.928 5.068 1.00 81.69 177 SER A N 1
ATOM 1383 C CA . SER A 1 177 ? 12.330 7.278 6.349 1.00 81.69 177 SER A CA 1
ATOM 1384 C C . SER A 1 177 ? 11.124 7.158 7.283 1.00 81.69 177 SER A C 1
ATOM 1386 O O . SER A 1 177 ? 11.022 6.201 8.044 1.00 81.69 177 SER A O 1
ATOM 1388 N N . THR A 1 178 ? 10.199 8.114 7.231 1.00 86.12 178 THR A N 1
ATOM 1389 C CA . THR A 1 178 ? 8.966 8.109 8.020 1.00 86.12 178 THR A CA 1
ATOM 1390 C C . THR A 1 178 ? 7.781 8.285 7.095 1.00 86.12 178 THR A C 1
ATOM 1392 O O . THR A 1 178 ? 7.839 9.137 6.224 1.00 86.12 178 THR A O 1
ATOM 1395 N N . HIS A 1 179 ? 6.705 7.538 7.318 1.00 87.88 179 HIS A N 1
ATOM 1396 C CA . HIS A 1 179 ? 5.448 7.656 6.566 1.00 87.88 179 HIS A CA 1
ATOM 1397 C C . HIS A 1 179 ? 4.290 8.192 7.423 1.00 87.88 179 HIS A C 1
ATOM 1399 O O . HIS A 1 179 ? 3.166 8.331 6.951 1.00 87.88 179 HIS A O 1
ATOM 1405 N N . PHE A 1 180 ? 4.583 8.514 8.684 1.00 90.00 180 PHE A N 1
ATOM 1406 C CA . PHE A 1 180 ? 3.692 9.209 9.603 1.00 90.00 180 PHE A CA 1
ATOM 1407 C C . PHE A 1 180 ? 3.977 10.696 9.506 1.00 90.00 180 PHE A C 1
ATOM 1409 O O . PHE A 1 180 ? 5.126 11.121 9.657 1.00 90.00 180 PHE A O 1
ATOM 1416 N N . ILE A 1 181 ? 2.941 11.476 9.239 1.00 89.81 181 ILE A N 1
ATOM 1417 C CA . ILE A 1 181 ? 3.042 12.917 9.101 1.00 89.81 181 ILE A CA 1
ATOM 1418 C C . ILE A 1 181 ? 2.000 13.596 9.968 1.00 89.81 181 ILE A C 1
ATOM 1420 O O . ILE A 1 181 ? 0.866 13.146 10.093 1.00 89.81 181 ILE A O 1
ATOM 1424 N N . GLN A 1 182 ? 2.391 14.734 10.511 1.00 87.19 182 GLN A N 1
ATOM 1425 C CA . GLN A 1 182 ? 1.478 15.652 11.156 1.00 87.19 182 GLN A CA 1
ATOM 1426 C C . GLN A 1 182 ? 1.267 16.811 10.184 1.00 87.19 182 GLN A C 1
ATOM 1428 O O . GLN A 1 182 ? 2.216 17.514 9.828 1.00 87.19 182 GLN A O 1
ATOM 1433 N N . ILE A 1 183 ? 0.051 16.933 9.651 1.00 82.94 183 ILE A N 1
ATOM 1434 C CA . ILE A 1 183 ? -0.292 17.968 8.666 1.00 82.94 183 ILE A CA 1
ATOM 1435 C C . ILE A 1 183 ? -0.523 19.291 9.390 1.00 82.94 183 ILE A C 1
ATOM 1437 O O . ILE A 1 183 ? -0.015 20.324 8.956 1.00 82.94 183 ILE A O 1
ATOM 1441 N N . GLU A 1 184 ? -1.258 19.218 10.495 1.00 79.38 184 GLU A N 1
ATOM 1442 C CA . GLU A 1 184 ? -1.580 20.304 11.416 1.00 79.38 184 GLU A CA 1
ATOM 1443 C C . GLU A 1 184 ? -1.528 19.755 12.850 1.00 79.38 184 GLU A C 1
ATOM 1445 O O . GLU A 1 184 ? -1.592 18.536 13.028 1.00 79.38 184 GLU A O 1
ATOM 1450 N N . PRO A 1 185 ? -1.428 20.607 13.888 1.00 76.31 185 PRO A N 1
ATOM 1451 C CA . PRO A 1 185 ? -1.356 20.160 15.280 1.00 76.31 185 PRO A CA 1
ATOM 1452 C C . PRO A 1 185 ? -2.436 19.140 15.671 1.00 76.31 185 PRO A C 1
ATOM 1454 O O . PRO A 1 185 ? -2.159 18.252 16.469 1.00 76.31 185 PRO A O 1
ATOM 1457 N N . ALA A 1 186 ? -3.621 19.238 15.061 1.00 74.12 186 ALA A N 1
ATOM 1458 C CA . ALA A 1 186 ? -4.778 18.381 15.307 1.00 74.12 186 ALA A CA 1
ATOM 1459 C C . ALA A 1 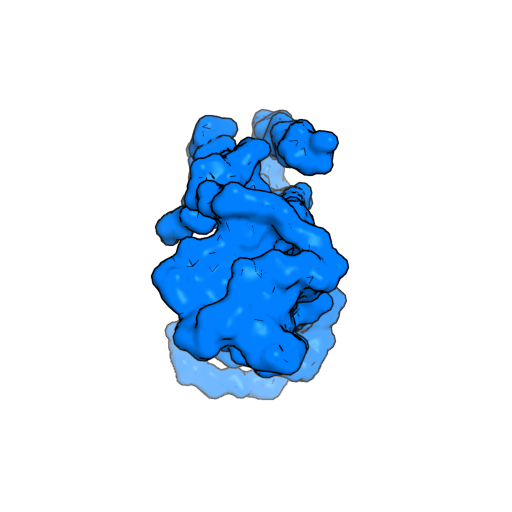186 ? -5.075 17.362 14.183 1.00 74.12 186 ALA A C 1
ATOM 1461 O O . ALA A 1 186 ? -6.153 16.770 14.178 1.00 74.12 186 ALA A O 1
ATOM 1462 N N . LEU A 1 187 ? -4.178 17.185 13.203 1.00 85.00 187 LEU A N 1
ATOM 1463 C CA . LEU A 1 187 ? -4.414 16.317 12.044 1.00 85.00 187 LEU A CA 1
ATOM 1464 C C . LEU A 1 187 ? -3.180 15.476 11.710 1.00 85.00 187 LEU A C 1
ATOM 1466 O O . LEU A 1 187 ? -2.204 15.964 11.127 1.00 85.00 187 LEU A O 1
ATOM 1470 N N . GLU A 1 188 ? -3.255 14.189 12.032 1.00 89.56 188 GLU A N 1
ATOM 1471 C CA . GLU A 1 188 ? -2.255 13.196 11.654 1.00 89.56 188 GLU A CA 1
ATOM 1472 C C . GLU A 1 188 ? -2.678 12.452 10.386 1.00 89.56 188 GLU A C 1
ATOM 1474 O O . GLU A 1 188 ? -3.855 12.169 10.150 1.00 89.56 188 GLU A O 1
ATOM 1479 N N . ALA A 1 189 ? -1.702 12.121 9.549 1.00 91.81 189 ALA A N 1
ATOM 1480 C CA . ALA A 1 189 ? -1.910 11.290 8.382 1.00 91.81 189 ALA A CA 1
ATOM 1481 C C . ALA A 1 189 ? -0.782 10.273 8.213 1.00 91.81 189 ALA A C 1
ATOM 1483 O O . ALA A 1 189 ? 0.353 10.464 8.652 1.00 91.81 189 ALA A O 1
ATOM 1484 N N . VAL A 1 190 ? -1.106 9.176 7.544 1.00 93.25 190 VAL A N 1
ATOM 1485 C CA . VAL A 1 190 ? -0.182 8.093 7.234 1.00 93.25 190 VAL A CA 1
ATOM 1486 C C . VAL A 1 190 ? -0.217 7.856 5.740 1.00 93.25 190 VAL A C 1
ATOM 1488 O O . VAL A 1 190 ? -1.264 7.544 5.176 1.00 93.25 190 VAL A O 1
ATOM 1491 N N . VAL A 1 191 ? 0.934 8.025 5.100 1.00 93.56 191 VAL A N 1
ATOM 1492 C CA . VAL A 1 191 ? 1.103 7.868 3.656 1.00 93.56 191 VAL A CA 1
ATOM 1493 C C . VAL A 1 191 ? 1.689 6.487 3.396 1.00 93.56 191 VAL A C 1
ATOM 1495 O O . VAL A 1 191 ? 2.885 6.283 3.555 1.00 93.56 191 VAL A O 1
ATOM 1498 N N . GLY A 1 192 ? 0.859 5.522 3.015 1.00 94.38 192 GLY A N 1
ATOM 1499 C CA . GLY A 1 192 ? 1.337 4.202 2.625 1.00 94.38 192 GLY A CA 1
ATOM 1500 C C . GLY A 1 192 ? 2.089 4.254 1.296 1.00 94.38 192 GLY A C 1
ATOM 1501 O O . GLY A 1 192 ? 1.653 4.915 0.350 1.00 94.38 192 GLY A O 1
ATOM 1502 N N . ILE A 1 193 ? 3.187 3.500 1.194 1.00 92.94 193 ILE A N 1
ATOM 1503 C CA . ILE A 1 193 ? 3.979 3.366 -0.048 1.00 92.94 193 ILE A CA 1
ATOM 1504 C C . ILE A 1 193 ? 3.117 2.805 -1.192 1.00 92.94 193 ILE A C 1
ATOM 1506 O O . ILE A 1 193 ? 3.351 3.057 -2.371 1.00 92.94 193 ILE A O 1
ATOM 1510 N N . ASN A 1 194 ? 2.048 2.098 -0.839 1.00 93.62 194 ASN A N 1
ATOM 1511 C CA . ASN A 1 194 ? 1.085 1.525 -1.759 1.00 93.62 194 ASN A CA 1
ATOM 1512 C C . ASN A 1 194 ? 0.080 2.521 -2.375 1.00 93.62 194 ASN A C 1
ATOM 1514 O O . ASN A 1 194 ? -0.827 2.113 -3.107 1.00 93.62 194 ASN A O 1
ATOM 1518 N N . GLY A 1 195 ? 0.218 3.819 -2.087 1.00 91.94 195 GLY A N 1
ATOM 1519 C CA . GLY A 1 195 ? -0.672 4.871 -2.589 1.00 91.94 195 GLY A CA 1
ATOM 1520 C C . GLY A 1 195 ? -1.957 5.040 -1.776 1.00 91.94 195 GLY A C 1
ATOM 1521 O O . GLY A 1 195 ? -2.818 5.840 -2.139 1.00 91.94 195 GLY A O 1
ATOM 1522 N N . TYR A 1 196 ? -2.115 4.302 -0.674 1.00 95.12 196 TYR A N 1
ATOM 1523 C CA . TYR A 1 196 ? -3.219 4.491 0.266 1.00 95.12 196 TYR A CA 1
ATOM 1524 C C . TYR A 1 196 ? -2.787 5.450 1.370 1.00 95.12 196 TYR A C 1
ATOM 1526 O O . TYR A 1 196 ? -1.760 5.257 2.014 1.00 95.12 196 TYR A O 1
ATOM 1534 N N . ILE A 1 197 ? -3.584 6.490 1.591 1.00 94.44 197 ILE A N 1
ATOM 1535 C CA . ILE A 1 197 ? -3.295 7.554 2.549 1.00 94.44 197 ILE A CA 1
ATOM 1536 C C . ILE A 1 197 ? -4.431 7.595 3.556 1.00 94.44 197 ILE A C 1
ATOM 1538 O O . ILE A 1 197 ? -5.588 7.787 3.189 1.00 94.44 197 ILE A O 1
ATOM 1542 N N . TRP A 1 198 ? -4.106 7.413 4.827 1.00 94.75 198 TRP A N 1
ATOM 1543 C CA . TRP A 1 198 ? -5.065 7.525 5.915 1.00 94.75 198 TRP A CA 1
ATOM 1544 C C . TRP A 1 198 ? -4.926 8.884 6.584 1.00 94.75 198 TRP A C 1
ATOM 1546 O O . TRP A 1 198 ? -3.822 9.246 6.976 1.00 94.75 198 TRP A O 1
ATOM 1556 N N . VAL A 1 199 ? -6.021 9.625 6.729 1.00 93.38 199 VAL A N 1
ATOM 1557 C CA . VAL A 1 199 ? -6.056 10.878 7.495 1.00 93.38 199 VAL A CA 1
ATOM 1558 C C . VAL A 1 199 ? -6.959 10.671 8.704 1.00 93.38 199 VAL A C 1
ATOM 1560 O O . VAL A 1 199 ? -8.132 10.339 8.542 1.00 93.38 199 VAL A O 1
ATOM 1563 N N . GLU A 1 200 ? -6.413 10.833 9.904 1.00 91.06 200 GLU A N 1
ATOM 1564 C CA . GLU A 1 200 ? -7.113 10.579 11.161 1.00 91.06 200 GLU A CA 1
ATOM 1565 C C . GLU A 1 200 ? -7.854 11.828 11.630 1.00 91.06 200 GLU A C 1
ATOM 1567 O O . GLU A 1 200 ? -7.256 12.888 11.770 1.00 91.06 200 GLU A O 1
ATOM 1572 N N . THR A 1 201 ? -9.162 11.715 11.862 1.00 87.31 201 THR A N 1
ATOM 1573 C CA . THR A 1 201 ? -10.017 12.876 12.163 1.00 87.31 201 THR A CA 1
ATOM 1574 C C . THR A 1 201 ? -10.535 12.903 13.596 1.00 87.31 201 THR A C 1
ATOM 1576 O O . THR A 1 201 ? -11.104 13.901 14.020 1.00 87.31 201 THR A O 1
ATOM 1579 N N . GLY A 1 202 ? -10.360 11.814 14.350 1.00 83.06 202 GLY A N 1
ATOM 1580 C CA . GLY A 1 202 ? -10.998 11.654 15.657 1.00 83.06 202 GLY A CA 1
ATOM 1581 C C . GLY A 1 202 ? -12.516 11.447 15.556 1.00 83.06 202 GLY A C 1
ATOM 1582 O O . GLY A 1 202 ? -13.069 11.313 14.462 1.00 83.06 202 GLY A O 1
ATOM 1583 N N . THR A 1 203 ? -13.182 11.358 16.710 1.00 80.44 203 THR A N 1
ATOM 1584 C CA . THR A 1 203 ? -14.624 11.063 16.823 1.00 80.44 203 THR A CA 1
ATOM 1585 C C . THR A 1 203 ? -15.515 12.221 16.387 1.00 80.44 203 THR A C 1
ATOM 1587 O O . THR A 1 203 ? -16.523 11.976 15.732 1.00 80.44 203 THR A O 1
ATOM 1590 N N . ASP A 1 204 ? -15.112 13.455 16.699 1.00 82.69 204 ASP A N 1
ATOM 1591 C CA . ASP A 1 204 ? -15.855 14.679 16.390 1.00 82.69 204 ASP A CA 1
ATOM 1592 C C . ASP A 1 204 ? -15.022 15.573 15.461 1.00 82.69 204 ASP A C 1
ATOM 1594 O O . ASP A 1 204 ? -14.310 16.469 15.923 1.00 82.69 204 ASP A O 1
ATOM 1598 N N . PRO A 1 205 ? -15.048 15.298 14.145 1.00 82.00 205 PRO A N 1
ATOM 1599 C CA . PRO A 1 205 ? -14.252 16.040 13.183 1.00 82.00 205 PRO A CA 1
ATOM 1600 C C . PRO A 1 205 ? -14.740 17.484 13.034 1.00 82.00 205 PRO A C 1
ATOM 1602 O O . PRO A 1 205 ? -15.932 17.733 12.840 1.00 82.00 205 PRO A O 1
ATOM 1605 N N . THR A 1 206 ? -13.817 18.445 13.057 1.00 87.44 206 THR A N 1
ATOM 1606 C CA . THR A 1 206 ? -14.130 19.861 12.814 1.00 87.44 206 THR A CA 1
ATOM 1607 C C . THR A 1 206 ? -14.281 20.162 11.320 1.00 87.44 206 THR A C 1
ATOM 1609 O O . THR A 1 206 ? -13.694 19.502 10.458 1.00 87.44 206 THR A O 1
ATOM 1612 N N . GLU A 1 207 ? -15.041 21.210 10.980 1.00 87.19 207 GLU A N 1
ATOM 1613 C CA . GLU A 1 207 ? -15.182 21.667 9.586 1.00 87.19 207 GLU A CA 1
ATOM 1614 C C . GLU A 1 207 ? -13.829 22.010 8.940 1.00 87.19 207 GLU A C 1
ATOM 1616 O O . GLU A 1 207 ? -13.617 21.767 7.749 1.00 87.19 207 GLU A O 1
ATOM 1621 N N . GLU A 1 208 ? -12.884 22.523 9.732 1.00 86.12 208 GLU A N 1
ATOM 1622 C CA . GLU A 1 208 ? -11.522 22.823 9.289 1.00 86.12 208 GLU A CA 1
ATOM 1623 C C . GLU A 1 208 ? -10.787 21.562 8.822 1.00 86.12 208 GLU A C 1
ATOM 1625 O O . GLU A 1 208 ? -10.236 21.548 7.718 1.00 86.12 208 GLU A O 1
ATOM 1630 N N . GLN A 1 209 ? -10.863 20.465 9.585 1.00 86.25 209 GLN A N 1
ATOM 1631 C CA . GLN A 1 209 ? -10.266 19.185 9.193 1.00 86.25 209 GLN A CA 1
ATOM 1632 C C . GLN A 1 209 ? -10.866 18.674 7.877 1.00 86.25 209 GLN A C 1
ATOM 1634 O O . GLN A 1 209 ? -10.128 18.262 6.978 1.00 86.25 209 GLN A O 1
ATOM 1639 N N . PHE A 1 210 ? -12.189 18.759 7.701 1.00 87.94 210 PHE A N 1
ATOM 1640 C CA . PHE A 1 210 ? -12.826 18.374 6.436 1.00 87.94 210 PHE A CA 1
ATOM 1641 C C . PHE A 1 210 ? -12.374 19.235 5.259 1.00 87.94 210 PHE A C 1
ATOM 1643 O O . PHE A 1 210 ? -12.161 18.713 4.160 1.00 87.94 210 PHE A O 1
ATOM 1650 N N . ARG A 1 211 ? -12.187 20.540 5.473 1.00 89.44 211 ARG A N 1
ATOM 1651 C CA . ARG A 1 211 ? -11.676 21.451 4.445 1.00 89.44 211 ARG A CA 1
ATOM 1652 C C . ARG A 1 211 ? -10.261 21.066 4.018 1.00 89.44 211 ARG A C 1
ATOM 1654 O O . ARG A 1 211 ? -9.989 21.022 2.817 1.00 89.44 211 ARG A O 1
ATOM 1661 N N . VAL A 1 212 ? -9.388 20.734 4.968 1.00 88.06 212 VAL A N 1
ATOM 1662 C CA . VAL A 1 212 ? -8.020 20.270 4.685 1.00 88.06 212 VAL A CA 1
ATOM 1663 C C . VAL A 1 212 ? -8.046 18.942 3.927 1.00 88.06 212 VAL A C 1
ATOM 1665 O O . VAL A 1 212 ? -7.399 18.812 2.888 1.00 88.06 212 VAL A O 1
ATOM 1668 N N . ILE A 1 213 ? -8.862 17.974 4.354 1.00 89.50 213 ILE A N 1
ATOM 1669 C CA . ILE A 1 213 ? -9.022 16.689 3.651 1.00 89.50 213 ILE A CA 1
ATOM 1670 C C . ILE A 1 213 ? -9.523 16.899 2.218 1.00 89.50 213 ILE A C 1
ATOM 1672 O O . ILE A 1 213 ? -9.035 16.254 1.287 1.00 89.50 213 ILE A O 1
ATOM 1676 N N . ALA A 1 214 ? -10.464 17.821 2.005 1.00 90.12 214 ALA A N 1
ATOM 1677 C CA . ALA A 1 214 ? -10.963 18.152 0.675 1.00 90.12 214 ALA A CA 1
ATOM 1678 C C . ALA A 1 214 ? -9.869 18.760 -0.220 1.00 90.12 214 ALA A C 1
ATOM 1680 O O . ALA A 1 214 ? -9.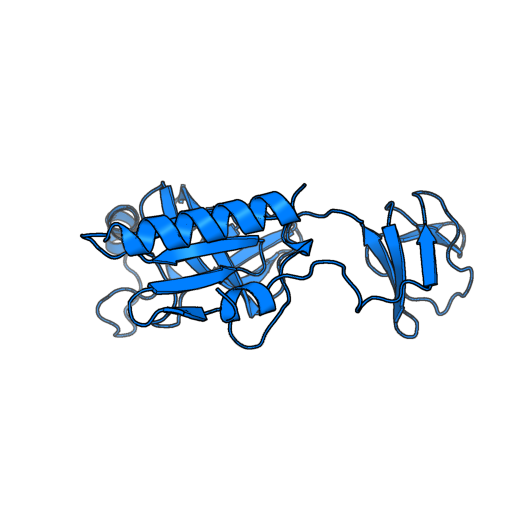776 18.404 -1.398 1.00 90.12 214 ALA A O 1
ATOM 1681 N N . GLN A 1 215 ? -9.008 19.622 0.332 1.00 89.50 215 GLN A N 1
ATOM 1682 C CA . GLN A 1 215 ? -7.844 20.163 -0.380 1.00 89.50 215 GLN A CA 1
ATOM 1683 C C . GLN A 1 215 ? -6.847 19.064 -0.756 1.00 89.50 215 GLN A C 1
ATOM 1685 O O . GLN A 1 215 ? -6.401 19.018 -1.902 1.00 89.50 215 GLN A O 1
ATOM 1690 N N . ILE A 1 216 ? -6.550 18.141 0.164 1.00 88.94 216 ILE A N 1
ATOM 1691 C CA . ILE A 1 216 ? -5.676 16.991 -0.108 1.00 88.94 216 ILE A CA 1
ATOM 1692 C C . ILE A 1 216 ? -6.266 16.131 -1.225 1.00 88.94 216 ILE A C 1
ATOM 1694 O O . ILE A 1 216 ? -5.577 15.790 -2.184 1.00 88.94 216 ILE A O 1
ATOM 1698 N N . ARG A 1 217 ? -7.561 15.814 -1.141 1.00 90.25 217 ARG A N 1
ATOM 1699 C CA . ARG A 1 217 ? -8.260 15.024 -2.158 1.00 90.25 217 ARG A CA 1
ATOM 1700 C C . ARG A 1 217 ? -8.217 15.696 -3.529 1.00 90.25 217 ARG A C 1
ATOM 1702 O O . ARG A 1 217 ? -8.074 15.004 -4.532 1.00 90.25 217 ARG A O 1
ATOM 1709 N N . ARG A 1 218 ? -8.359 17.022 -3.587 1.00 90.38 218 ARG A N 1
ATOM 1710 C CA . ARG A 1 218 ? -8.234 17.783 -4.834 1.00 90.38 218 ARG A CA 1
ATOM 1711 C C . ARG A 1 218 ? -6.814 17.704 -5.390 1.00 90.38 218 ARG A C 1
ATOM 1713 O O . ARG A 1 218 ? -6.662 17.404 -6.565 1.00 90.38 218 ARG A O 1
ATOM 1720 N N . TYR A 1 219 ? -5.805 17.901 -4.547 1.00 88.81 219 TYR A N 1
ATOM 1721 C CA . TYR A 1 219 ? -4.405 17.809 -4.953 1.00 88.81 219 TYR A CA 1
ATOM 1722 C C . TYR A 1 219 ? -4.051 16.424 -5.512 1.00 88.81 219 TYR A C 1
ATOM 1724 O O . TYR A 1 219 ? -3.423 16.327 -6.558 1.00 88.81 219 TYR A O 1
ATOM 1732 N N . ILE A 1 220 ? -4.519 15.349 -4.867 1.00 88.31 220 ILE A N 1
ATOM 1733 C CA . ILE A 1 220 ? -4.337 13.976 -5.364 1.00 88.31 220 ILE A CA 1
ATOM 1734 C C . ILE A 1 220 ? -4.990 13.796 -6.739 1.00 88.31 220 ILE A C 1
ATOM 1736 O O . ILE A 1 220 ? -4.371 13.250 -7.643 1.00 88.31 220 ILE A O 1
ATOM 1740 N N . LYS A 1 221 ? -6.214 14.301 -6.930 1.00 87.38 221 LYS A N 1
ATOM 1741 C CA . LYS A 1 221 ? -6.883 14.243 -8.238 1.00 87.38 221 LYS A CA 1
ATOM 1742 C C . LYS A 1 221 ? -6.130 15.001 -9.327 1.00 87.38 221 LYS A C 1
ATOM 1744 O O . LYS A 1 221 ? -6.154 14.563 -10.464 1.00 87.38 221 LYS A O 1
ATOM 1749 N N . GLU A 1 222 ? -5.508 16.129 -8.993 1.00 87.00 222 GLU A N 1
ATOM 1750 C CA . GLU A 1 222 ? -4.687 16.904 -9.932 1.00 87.00 222 GLU A CA 1
ATOM 1751 C C . GLU A 1 222 ? -3.361 16.202 -10.269 1.00 87.00 222 GLU A C 1
ATOM 1753 O O . GLU A 1 222 ? -2.798 16.471 -11.321 1.00 87.00 222 GLU A O 1
ATOM 1758 N N . LEU A 1 223 ? -2.860 15.313 -9.403 1.00 82.31 223 LEU A N 1
ATOM 1759 C CA . LEU A 1 223 ? -1.696 14.467 -9.695 1.00 82.31 223 LEU A CA 1
ATOM 1760 C C . LEU A 1 223 ? -2.048 13.258 -10.565 1.00 82.31 223 LEU A C 1
ATOM 1762 O O . LEU A 1 223 ? -1.223 12.820 -11.358 1.00 82.31 223 LEU A O 1
ATOM 1766 N N . ASP A 1 224 ? -3.242 12.697 -10.374 1.00 77.81 224 ASP A N 1
ATOM 1767 C CA . ASP A 1 224 ? -3.724 11.534 -11.124 1.00 77.81 224 ASP A CA 1
ATOM 1768 C C . ASP A 1 224 ? -4.323 11.907 -12.502 1.00 77.81 224 ASP A C 1
ATOM 1770 O O . ASP A 1 224 ? -4.646 11.003 -13.275 1.00 77.81 224 ASP A O 1
ATOM 1774 N N . ALA A 1 225 ? -4.502 13.204 -12.793 1.00 74.00 225 ALA A N 1
ATOM 1775 C CA . ALA A 1 225 ? -5.037 13.742 -14.052 1.00 74.00 225 ALA A CA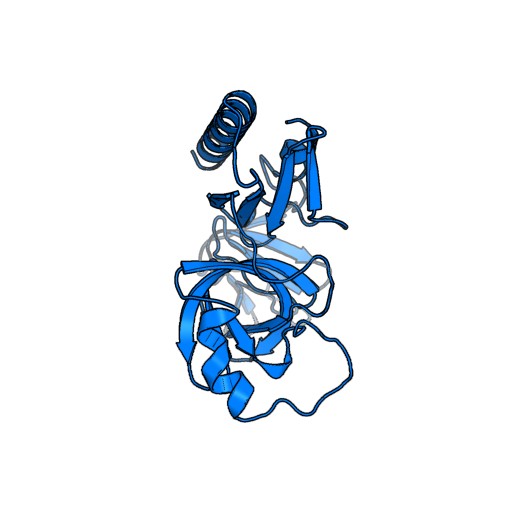 1
ATOM 1776 C C . ALA A 1 225 ? -3.937 13.996 -15.092 1.00 74.00 225 ALA A C 1
ATOM 1778 O O . ALA A 1 225 ? -4.189 13.675 -16.276 1.00 74.00 225 ALA A O 1
#

Solvent-accessible surface area (backbone atoms only — not comparable to full-atom values): 12645 Å² total; per-residue (Å²): 93,76,70,61,52,73,37,49,42,94,59,80,83,82,65,82,35,86,47,74,43,44,60,72,36,82,74,47,64,58,79,80,52,40,84,32,60,38,42,47,78,57,96,72,24,34,25,28,64,34,52,22,36,33,38,74,57,90,51,34,40,27,30,48,50,85,73,65,65,28,76,91,48,73,71,40,51,34,37,26,37,27,69,45,79,53,92,62,30,37,36,25,48,41,60,36,92,43,59,30,37,35,40,56,86,35,49,71,61,94,79,87,59,100,64,82,87,49,77,70,54,61,69,43,41,57,78,75,58,42,70,68,39,39,34,34,30,30,31,68,44,74,48,97,88,62,32,34,32,36,30,20,85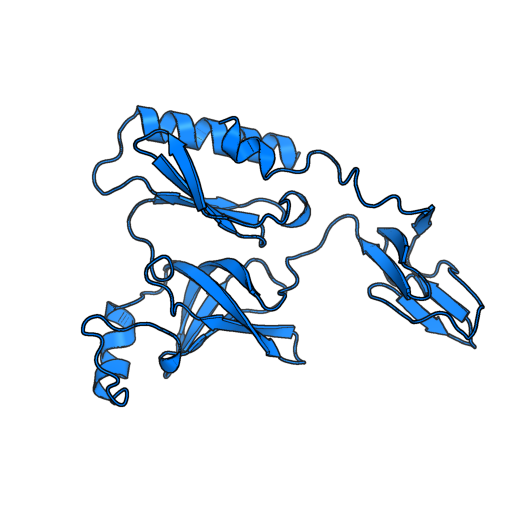,42,94,90,35,33,78,53,82,49,59,49,82,45,77,55,62,22,81,31,43,52,92,64,97,65,50,71,44,71,64,46,102,86,30,45,34,36,53,14,59,31,18,24,31,42,36,45,45,54,94,79,64,51,72,66,58,54,52,52,52,51,52,52,55,49,51,49,51,66,72,77,104

Foldseek 3Di:
DVVVVVFFDLDPPPQVQVDWAAAFAWDAQDLLADEDEQWDDDPSTITGRETAGWGDDPRYIYGDHPADADQDDAFFKFKWAFADDDQQWTWTDGRHPDIEIEGVVQEDDPPDDPDDCDVVVSVCVCVQHNHGWMWIWGFHDADPVRYTYTHQPDPPTTTADDWDKDFAGLVGGDDDPAQWDDPDPQWIKGQGSRRIITIHQPDDRDPVSVVVVVVVNVVRVVSRD

pLDDT: mean 85.18, std 11.45, range [39.47, 95.88]